Protein AF-A0A7S4NXF3-F1 (afdb_monomer)

Radius of gyration: 27.82 Å; Cα contacts (8 Å, |Δi|>4): 249; chains: 1; bounding box: 78×70×57 Å

Organism: Guillardia theta (NCBI:txid55529)

Solvent-accessible surface area (backbone atoms only — not comparable to full-atom values): 17677 Å² total; per-residue (Å²): 115,68,68,68,50,55,56,33,52,54,34,29,50,53,47,29,49,56,50,33,53,51,31,65,76,67,70,56,73,65,64,67,45,50,48,75,72,27,86,83,66,77,52,46,35,47,60,75,55,47,52,52,25,50,40,60,68,50,70,69,73,67,90,72,51,75,67,30,51,51,21,41,48,72,74,34,46,44,99,82,67,26,32,30,54,55,63,48,50,37,63,38,65,64,60,81,74,65,54,89,81,45,84,81,67,79,72,75,74,71,70,62,82,67,65,79,81,60,47,88,63,55,75,69,56,45,54,44,36,66,75,48,52,49,55,51,51,26,48,56,28,62,81,66,60,46,47,62,52,67,52,42,52,89,71,28,86,81,69,78,45,48,32,43,56,74,50,46,70,70,33,49,54,67,70,52,61,72,73,43,53,74,68,54,52,48,50,49,47,55,33,36,31,41,57,47,99,83,67,49,68,56,33,26,35,48,47,61,52,32,46,67,44,27,58,90,42,56,70,35,64,21,102,78,71,56,48,65,68,58,52,48,53,54,45,50,65,58,65,72,46,84,76,54,72,69,53,59,55,47,50,52,50,50,52,47,52,28,59,78,66,68,52,76,62,65,72,60,46,49,85,72,27,80,81,70,75,88,63,72,55,73,70,54,50,56,51,34,55,51,55,70,68,62,75,83,77,82,89,88,129

Nearest PDB structures (foldseek):
  8glv-assembly1_6B  TM=6.724E-01  e=1.415E-07  Chlamydomonas reinhardtii
  5d67-assembly4_D  TM=7.456E-01  e=6.746E-02  Homo sapiens
  1a75-assembly1_A  TM=5.579E-01  e=2.684E+00  Merlangius merlangus
  9bcf-assembly2_B  TM=5.700E-01  e=3.860E+00  Crocodylus porosus
  4mxa-assembly1_A  TM=2.343E-01  e=7.337E-01  Neospora caninum Liverpool

Mean predicted aligned error: 19.37 Å

Secondary structure (DSSP, 8-state):
--HHHHHHHHHHHHHHHHHHHHHHHHT--SHHHHHTT-TT--S-EEHHHHHHHHHHHTTT-S---HHHHHHHHHHHB-TTSEE-HHHHHHHHHT----GGG-TT--PPP--GGG---PPP--HHHHHHIIIIIHHHHHHHHHHHT--GGGGGTTT-TT-SSEEEHHHHHHHS-HHHHHHS-HHHHHHHHHHSEEE-TTS-EEEEEHHHHHHHHHTT-HHHH-SSSS-HHHHHHHHHHHHSS---HHHHHHHHHHHHHHHHTT---THHHHTT-TT--S---HHHHHHHHHHHHHTTSS---

Structure (mmCIF, N/CA/C/O backbone):
data_AF-A0A7S4NXF3-F1
#
_entry.id   AF-A0A7S4NXF3-F1
#
loop_
_atom_site.group_PDB
_atom_site.id
_atom_site.type_symbol
_atom_site.label_atom_id
_atom_site.label_alt_id
_atom_site.label_comp_id
_atom_site.label_asym_id
_atom_site.label_entity_id
_atom_site.label_seq_id
_atom_site.pdbx_PDB_ins_code
_atom_site.Cartn_x
_atom_site.Cartn_y
_atom_site.Cartn_z
_atom_site.occupancy
_atom_site.B_iso_or_equiv
_atom_site.auth_seq_id
_atom_site.auth_comp_id
_atom_site.auth_asym_id
_atom_site.auth_atom_id
_atom_site.pdbx_PDB_model_num
ATOM 1 N N . GLY A 1 1 ? 35.244 9.323 -8.134 1.00 47.88 1 GLY A N 1
ATOM 2 C CA . GLY A 1 1 ? 35.833 7.980 -8.218 1.00 47.88 1 GLY A CA 1
ATOM 3 C C . GLY A 1 1 ? 34.998 7.026 -7.401 1.00 47.88 1 GLY A C 1
ATOM 4 O O . GLY A 1 1 ? 34.036 6.506 -7.937 1.00 47.88 1 GLY A O 1
ATOM 5 N N . ARG A 1 2 ? 35.325 6.860 -6.110 1.00 46.69 2 ARG A N 1
ATOM 6 C CA . ARG A 1 2 ? 34.579 6.000 -5.168 1.00 46.69 2 ARG A CA 1
ATOM 7 C C . ARG A 1 2 ? 33.242 6.598 -4.706 1.00 46.69 2 ARG A C 1
ATOM 9 O O . ARG A 1 2 ? 32.224 5.957 -4.904 1.00 46.69 2 ARG A O 1
ATOM 16 N N . HIS A 1 3 ? 33.241 7.856 -4.251 1.00 54.09 3 HIS A N 1
ATOM 17 C CA . HIS A 1 3 ? 32.017 8.534 -3.787 1.00 54.09 3 HIS A CA 1
ATOM 18 C C . HIS A 1 3 ? 30.893 8.554 -4.835 1.00 54.09 3 HIS A C 1
ATOM 20 O O . HIS A 1 3 ? 29.768 8.194 -4.544 1.00 54.09 3 HIS A O 1
ATOM 26 N N . THR A 1 4 ? 31.223 8.826 -6.099 1.00 62.50 4 THR A N 1
ATOM 27 C CA . THR A 1 4 ? 30.239 8.888 -7.194 1.00 62.50 4 THR A CA 1
ATOM 28 C C . THR A 1 4 ? 29.578 7.551 -7.547 1.00 62.50 4 THR A C 1
ATOM 30 O O . THR A 1 4 ? 28.571 7.564 -8.239 1.00 62.50 4 THR A O 1
ATOM 33 N N . MET A 1 5 ? 30.161 6.405 -7.167 1.00 63.00 5 MET A N 1
ATOM 34 C CA . MET A 1 5 ? 29.541 5.089 -7.392 1.00 63.00 5 MET A CA 1
ATOM 35 C C . MET A 1 5 ? 28.685 4.654 -6.203 1.00 63.00 5 MET A C 1
ATOM 37 O O . MET A 1 5 ? 27.615 4.098 -6.424 1.00 63.00 5 MET A O 1
ATOM 41 N N . GLU A 1 6 ? 29.115 4.973 -4.979 1.00 71.38 6 GLU A N 1
ATOM 42 C CA . GLU A 1 6 ? 28.317 4.771 -3.761 1.00 71.38 6 GLU A CA 1
ATOM 43 C C . GLU A 1 6 ? 27.000 5.563 -3.837 1.00 71.38 6 GLU A C 1
ATOM 45 O O . GLU A 1 6 ? 25.934 5.004 -3.590 1.00 71.38 6 GLU A O 1
ATOM 50 N N . ASP A 1 7 ? 27.052 6.811 -4.320 1.00 78.31 7 ASP A N 1
ATOM 51 C CA . ASP A 1 7 ? 25.862 7.653 -4.508 1.00 78.31 7 ASP A CA 1
ATOM 52 C C . ASP A 1 7 ? 24.856 7.045 -5.514 1.00 78.31 7 ASP A C 1
ATOM 54 O O . ASP A 1 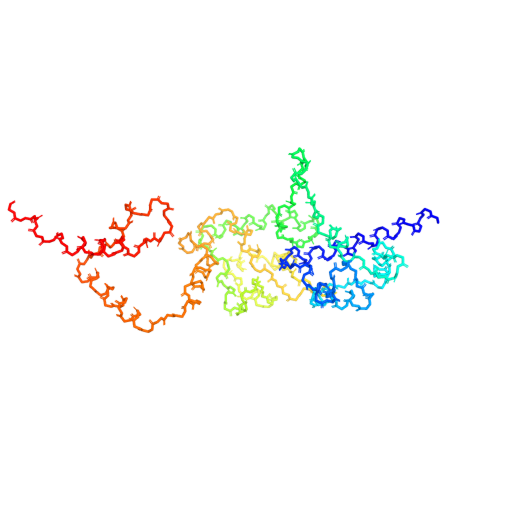7 ? 23.640 7.174 -5.364 1.00 78.31 7 ASP A O 1
ATOM 58 N N . VAL A 1 8 ? 25.346 6.375 -6.566 1.00 81.25 8 VAL A N 1
ATOM 59 C CA . VAL A 1 8 ? 24.501 5.755 -7.606 1.00 81.25 8 VAL A CA 1
ATOM 60 C C . VAL A 1 8 ? 23.848 4.475 -7.094 1.00 81.25 8 VAL A C 1
ATOM 62 O O . VAL A 1 8 ? 22.678 4.223 -7.392 1.00 81.25 8 VAL A O 1
ATOM 65 N N . GLU A 1 9 ? 24.578 3.676 -6.322 1.00 84.38 9 GLU A N 1
ATOM 66 C CA . GLU A 1 9 ? 24.059 2.453 -5.710 1.00 84.38 9 GLU A CA 1
ATOM 67 C C . GLU A 1 9 ? 22.968 2.782 -4.680 1.00 84.38 9 GLU A C 1
ATOM 69 O O . GLU A 1 9 ? 21.865 2.240 -4.767 1.00 84.38 9 GLU A O 1
ATOM 74 N N . GLU A 1 10 ? 23.198 3.772 -3.809 1.00 85.56 10 GLU A N 1
ATOM 75 C CA . GLU A 1 10 ? 22.220 4.210 -2.804 1.00 85.56 10 GLU A CA 1
ATOM 76 C C . GLU A 1 10 ? 20.929 4.761 -3.440 1.00 85.56 10 GLU A C 1
ATOM 78 O O . GLU A 1 10 ? 19.815 4.410 -3.032 1.00 85.56 10 GLU A O 1
ATOM 83 N N . LEU A 1 11 ? 21.047 5.575 -4.497 1.00 85.88 11 LEU A N 1
ATOM 84 C CA . LEU A 1 11 ? 19.889 6.071 -5.250 1.00 85.88 11 LEU A CA 1
ATOM 85 C C . LEU A 1 11 ? 19.137 4.941 -5.967 1.00 85.88 11 LEU A C 1
ATOM 87 O O . LEU A 1 11 ? 17.901 4.935 -5.988 1.00 85.88 11 LEU A O 1
ATOM 91 N N . THR A 1 12 ? 19.865 3.974 -6.531 1.00 88.12 12 THR A N 1
ATOM 92 C CA . THR A 1 12 ? 19.269 2.798 -7.180 1.00 88.12 12 THR A CA 1
ATOM 93 C C . THR A 1 12 ? 18.470 1.979 -6.164 1.00 88.12 12 THR A C 1
ATOM 95 O O . THR A 1 12 ? 17.321 1.616 -6.433 1.00 88.12 12 THR A O 1
ATOM 98 N N . ASP A 1 13 ? 19.025 1.748 -4.976 1.00 86.31 13 ASP A N 1
ATOM 99 C CA . ASP A 1 13 ? 18.380 0.986 -3.908 1.00 86.31 13 ASP A CA 1
ATOM 100 C C . ASP A 1 13 ? 17.191 1.720 -3.284 1.00 86.31 13 ASP A C 1
ATOM 102 O O . ASP A 1 13 ? 16.159 1.094 -3.009 1.00 86.31 13 ASP A O 1
ATOM 106 N N . SER A 1 14 ? 17.267 3.047 -3.131 1.00 85.75 14 SER A N 1
ATOM 107 C CA . SER A 1 14 ? 16.125 3.888 -2.745 1.00 85.75 14 SER A CA 1
ATOM 108 C C . SER A 1 14 ? 14.957 3.703 -3.719 1.00 85.75 14 SER A C 1
ATOM 110 O O . SER A 1 14 ? 13.827 3.400 -3.309 1.00 85.75 14 SER A O 1
ATOM 112 N N . ALA A 1 15 ? 15.223 3.818 -5.022 1.00 86.50 15 ALA A N 1
ATOM 113 C CA . ALA A 1 15 ? 14.206 3.691 -6.057 1.00 86.50 15 ALA A CA 1
ATOM 114 C C . ALA A 1 15 ? 13.604 2.278 -6.097 1.00 86.50 15 ALA A C 1
ATOM 116 O O . ALA A 1 15 ? 12.379 2.111 -6.071 1.00 86.50 15 ALA A O 1
ATOM 117 N N . CYS A 1 16 ? 14.457 1.252 -6.072 1.00 88.12 16 CYS A N 1
ATOM 118 C CA . CYS A 1 16 ? 14.038 -0.146 -6.044 1.00 88.12 16 CYS A CA 1
ATOM 119 C C . CYS A 1 16 ? 13.216 -0.461 -4.788 1.00 88.12 16 CYS A C 1
ATOM 121 O O . CYS A 1 16 ? 12.194 -1.138 -4.880 1.00 88.12 16 CYS A O 1
ATOM 123 N N . SER A 1 17 ? 13.571 0.103 -3.631 1.00 85.00 17 SER A N 1
ATOM 124 C CA . SER A 1 17 ? 12.820 -0.052 -2.380 1.00 85.00 17 SER A CA 1
ATOM 125 C C . SER A 1 17 ? 11.423 0.569 -2.445 1.00 85.00 17 SER A C 1
ATOM 127 O O . SER A 1 17 ? 10.458 -0.035 -1.966 1.00 85.00 17 SER A O 1
ATOM 129 N N . LYS A 1 18 ? 11.273 1.755 -3.053 1.00 83.94 18 LYS A N 1
ATOM 130 C CA . LYS A 1 18 ? 9.958 2.390 -3.272 1.00 83.94 18 LYS A CA 1
ATOM 131 C C . LYS A 1 18 ? 9.064 1.519 -4.156 1.00 83.94 18 LYS A C 1
ATOM 133 O O . LYS A 1 18 ? 7.902 1.276 -3.822 1.00 83.94 18 LYS A O 1
ATOM 138 N N . ILE A 1 19 ? 9.622 1.010 -5.253 1.00 86.62 19 ILE A N 1
ATOM 139 C CA . ILE A 1 19 ? 8.912 0.154 -6.210 1.00 86.62 19 ILE A CA 1
ATOM 140 C C . ILE A 1 19 ? 8.551 -1.182 -5.556 1.00 86.62 19 ILE A C 1
ATOM 142 O O . ILE A 1 19 ? 7.396 -1.599 -5.620 1.00 86.62 19 ILE A O 1
ATOM 146 N N . ARG A 1 20 ? 9.490 -1.815 -4.845 1.00 84.44 20 ARG A N 1
ATOM 147 C CA . ARG A 1 20 ? 9.273 -3.063 -4.102 1.00 84.44 20 ARG A CA 1
ATOM 148 C C . ARG A 1 20 ? 8.120 -2.938 -3.115 1.00 84.44 20 ARG A C 1
ATOM 150 O O . ARG A 1 20 ? 7.225 -3.780 -3.133 1.00 84.44 20 ARG A O 1
ATOM 157 N N . LYS A 1 21 ? 8.096 -1.874 -2.302 1.00 79.31 21 LYS A N 1
ATOM 158 C CA . LYS A 1 21 ? 7.003 -1.607 -1.347 1.00 79.31 21 LYS A CA 1
ATOM 159 C C . LYS A 1 21 ? 5.645 -1.583 -2.047 1.00 79.31 21 LYS A C 1
ATOM 161 O O . LYS A 1 21 ? 4.709 -2.243 -1.599 1.00 79.31 21 LYS A O 1
ATOM 166 N N . TYR A 1 22 ? 5.548 -0.873 -3.171 1.00 81.31 22 TYR A N 1
ATOM 167 C CA . TYR A 1 22 ? 4.319 -0.810 -3.958 1.00 81.31 22 TYR A CA 1
ATOM 168 C C . TYR A 1 22 ? 3.913 -2.179 -4.514 1.00 81.31 22 TYR A C 1
ATOM 170 O O . TYR A 1 22 ? 2.767 -2.613 -4.368 1.00 81.31 22 TYR A O 1
ATOM 178 N N . VAL A 1 23 ? 4.864 -2.872 -5.139 1.00 80.62 23 VAL A N 1
ATOM 179 C CA . VAL A 1 23 ? 4.644 -4.154 -5.807 1.00 80.62 23 VAL A CA 1
ATOM 180 C C . VAL A 1 23 ? 4.213 -5.230 -4.812 1.00 80.62 23 VAL A C 1
ATOM 182 O O . VAL A 1 23 ? 3.251 -5.950 -5.085 1.00 80.62 23 VAL A O 1
ATOM 185 N N . GLN A 1 24 ? 4.847 -5.293 -3.638 1.00 76.94 24 GLN A N 1
ATOM 186 C CA . GLN A 1 24 ? 4.470 -6.205 -2.557 1.00 76.94 24 GLN A CA 1
ATOM 187 C C . GLN A 1 24 ? 3.077 -5.883 -2.004 1.00 76.94 24 GLN A C 1
ATOM 189 O O . GLN A 1 24 ? 2.241 -6.781 -1.885 1.00 76.94 24 GLN A O 1
ATOM 194 N N . GLN A 1 25 ? 2.780 -4.605 -1.740 1.00 68.25 25 GLN A N 1
ATOM 195 C CA . GLN A 1 25 ? 1.480 -4.186 -1.207 1.00 68.25 25 GLN A CA 1
ATOM 196 C C . GLN A 1 25 ? 0.326 -4.486 -2.174 1.00 68.25 25 GLN A C 1
ATOM 198 O O . GLN A 1 25 ? -0.761 -4.884 -1.754 1.00 68.25 25 GLN A O 1
ATOM 203 N N . LYS A 1 26 ? 0.538 -4.275 -3.477 1.00 72.38 26 LYS A N 1
ATOM 204 C CA . LYS A 1 26 ? -0.494 -4.435 -4.512 1.00 72.38 26 LYS A CA 1
ATOM 205 C C . LYS A 1 26 ? -0.455 -5.792 -5.217 1.00 72.38 26 LYS A C 1
ATOM 207 O O . LYS A 1 26 ? -1.294 -6.030 -6.082 1.00 72.38 26 LYS A O 1
ATOM 212 N N . ARG A 1 27 ? 0.483 -6.674 -4.845 1.00 72.94 27 ARG A N 1
ATOM 213 C CA . ARG A 1 27 ? 0.737 -7.981 -5.482 1.00 72.94 27 ARG A CA 1
ATOM 214 C C . ARG A 1 27 ? 0.847 -7.876 -7.006 1.00 72.94 27 ARG A C 1
ATOM 216 O O . ARG A 1 27 ? 0.265 -8.667 -7.748 1.00 72.94 27 ARG A O 1
ATOM 223 N N . VAL A 1 28 ? 1.566 -6.859 -7.472 1.00 77.00 28 VAL A N 1
ATOM 224 C CA . VAL A 1 28 ? 1.778 -6.617 -8.903 1.00 77.00 28 VAL A CA 1
ATOM 225 C C . VAL A 1 28 ? 2.892 -7.537 -9.402 1.00 77.00 28 VAL A C 1
ATOM 227 O O . VAL A 1 28 ? 3.840 -7.832 -8.686 1.00 77.00 28 VAL A O 1
ATOM 230 N N . ARG A 1 29 ? 2.794 -8.019 -10.640 1.00 81.88 29 ARG A N 1
ATOM 231 C CA . ARG A 1 29 ? 3.913 -8.692 -11.314 1.00 81.88 29 ARG A CA 1
ATOM 232 C C . ARG A 1 29 ? 4.517 -7.704 -12.297 1.00 81.88 29 ARG A C 1
ATOM 234 O O . ARG A 1 29 ? 3.781 -7.190 -13.130 1.00 81.88 29 ARG A O 1
ATOM 241 N N . LEU A 1 30 ? 5.814 -7.426 -12.182 1.00 85.88 30 LEU A N 1
ATOM 242 C CA . LEU A 1 30 ? 6.495 -6.435 -13.019 1.00 85.88 30 LEU A CA 1
ATOM 243 C C . LEU A 1 30 ? 6.754 -6.949 -14.444 1.00 85.88 30 LEU A C 1
ATOM 245 O O . LEU A 1 30 ? 6.537 -6.205 -15.398 1.00 85.88 30 LEU A O 1
ATOM 249 N N . ASP A 1 31 ? 7.145 -8.221 -14.604 1.00 86.06 31 ASP A N 1
ATOM 250 C CA . ASP A 1 31 ? 7.566 -8.795 -15.893 1.00 86.06 31 ASP A CA 1
ATOM 251 C C . ASP A 1 31 ? 6.581 -8.542 -17.055 1.00 86.06 31 ASP A C 1
ATOM 253 O O . ASP A 1 31 ? 7.028 -8.070 -18.103 1.00 86.06 31 ASP A O 1
ATOM 257 N N . PRO A 1 32 ? 5.251 -8.751 -16.904 1.00 87.50 32 PRO A N 1
ATOM 258 C CA . PRO A 1 32 ? 4.305 -8.595 -18.012 1.00 87.50 32 PRO A CA 1
ATOM 259 C C . PRO A 1 32 ? 4.265 -7.182 -18.611 1.00 87.50 32 PRO A C 1
ATOM 261 O O . PRO A 1 32 ? 3.997 -7.024 -19.801 1.00 87.50 32 PRO A O 1
ATOM 264 N N . PHE A 1 33 ? 4.533 -6.147 -17.806 1.00 90.56 33 PHE A N 1
ATOM 265 C CA . PHE A 1 33 ? 4.524 -4.757 -18.275 1.00 90.56 33 PHE A CA 1
ATOM 266 C C . PHE A 1 33 ? 5.714 -4.457 -19.186 1.00 90.56 33 PHE A C 1
ATOM 268 O O . PHE A 1 33 ? 5.584 -3.685 -20.135 1.00 90.56 33 PHE A O 1
ATOM 275 N N . PHE A 1 34 ? 6.860 -5.084 -18.918 1.00 91.19 34 PHE A N 1
ATOM 276 C CA . PHE A 1 34 ? 8.065 -4.939 -19.728 1.00 91.19 34 PHE A CA 1
ATOM 277 C C . PHE A 1 34 ? 8.042 -5.856 -20.956 1.00 91.19 34 PHE A C 1
ATOM 279 O O . PHE A 1 34 ? 8.399 -5.421 -22.051 1.00 91.19 34 PHE A O 1
ATOM 286 N N . GLU A 1 35 ? 7.541 -7.088 -20.810 1.00 90.12 35 GLU A N 1
ATOM 287 C CA . GLU A 1 35 ? 7.390 -8.052 -21.911 1.00 90.12 35 GLU A CA 1
ATOM 288 C C . GLU A 1 35 ? 6.509 -7.520 -23.052 1.00 90.12 35 GLU A C 1
ATOM 290 O O . GLU A 1 35 ? 6.746 -7.843 -24.216 1.00 90.12 35 GLU A O 1
ATOM 295 N N . ALA A 1 36 ? 5.542 -6.643 -22.755 1.00 89.06 36 ALA A N 1
ATOM 296 C CA . ALA A 1 36 ? 4.721 -5.981 -23.771 1.00 89.06 36 ALA A CA 1
ATOM 297 C C . ALA A 1 36 ? 5.545 -5.164 -24.792 1.00 89.06 36 ALA A C 1
ATOM 299 O O . ALA A 1 36 ? 5.117 -4.989 -25.937 1.00 89.06 36 ALA A O 1
ATOM 300 N N . TYR A 1 37 ? 6.727 -4.682 -24.394 1.00 87.81 37 TYR A N 1
ATOM 301 C CA . TYR A 1 37 ? 7.640 -3.906 -25.236 1.00 87.81 37 TYR A CA 1
ATOM 302 C C . TYR A 1 37 ? 8.800 -4.739 -25.809 1.00 87.81 37 TYR A C 1
ATOM 304 O O . TYR A 1 37 ? 9.438 -4.295 -26.761 1.00 87.81 37 TYR A O 1
ATOM 312 N N . ASP A 1 38 ? 9.036 -5.953 -25.300 1.00 89.94 38 ASP A N 1
ATOM 313 C CA . ASP A 1 38 ? 10.100 -6.867 -25.739 1.00 89.94 38 ASP A CA 1
ATOM 314 C C . ASP A 1 38 ? 9.543 -8.080 -26.504 1.00 89.94 38 ASP A C 1
ATOM 316 O O . ASP A 1 38 ? 9.548 -9.224 -26.042 1.00 89.94 38 ASP A O 1
ATOM 320 N N . ARG A 1 39 ? 9.062 -7.835 -27.729 1.00 85.50 39 ARG A N 1
ATOM 321 C CA . ARG A 1 39 ? 8.461 -8.881 -28.582 1.00 85.50 39 ARG A CA 1
ATOM 322 C C . ARG A 1 39 ? 9.416 -10.034 -28.902 1.00 85.50 39 ARG A C 1
ATOM 324 O O . ARG A 1 39 ? 8.963 -11.154 -29.122 1.00 85.50 39 ARG A O 1
ATOM 331 N N . LEU A 1 40 ? 10.717 -9.752 -28.956 1.00 86.44 40 LEU A N 1
ATOM 332 C CA . LEU A 1 40 ? 11.757 -10.717 -29.314 1.00 86.44 40 LEU A CA 1
ATOM 333 C C . LEU A 1 40 ? 12.364 -11.424 -28.091 1.00 86.44 40 LEU A C 1
ATOM 335 O O . LEU A 1 40 ? 13.216 -12.296 -28.254 1.00 86.44 40 LEU A O 1
ATOM 339 N N . ARG A 1 41 ? 11.907 -11.096 -26.874 1.00 84.75 41 ARG A N 1
ATOM 340 C CA . ARG A 1 41 ? 12.376 -11.682 -25.609 1.00 84.75 41 ARG A CA 1
ATOM 341 C C . ARG A 1 41 ? 13.891 -11.546 -25.405 1.00 84.75 41 ARG A C 1
ATOM 343 O O . ARG A 1 41 ? 14.526 -12.428 -24.819 1.00 84.75 41 ARG A O 1
ATOM 350 N N . HIS A 1 42 ? 14.475 -10.439 -25.864 1.00 85.62 42 HIS A N 1
ATOM 351 C CA . HIS A 1 42 ? 15.893 -10.119 -25.664 1.00 85.62 42 HIS A CA 1
ATOM 352 C C . HIS A 1 42 ? 16.214 -9.622 -24.247 1.00 85.62 42 HIS A C 1
ATOM 354 O O . HIS A 1 42 ? 17.384 -9.411 -23.919 1.00 85.62 42 HIS A O 1
ATOM 360 N N . ARG A 1 43 ? 15.188 -9.484 -23.399 1.00 88.00 43 ARG A N 1
ATOM 361 C CA . ARG A 1 43 ? 15.231 -9.037 -22.001 1.00 88.00 43 ARG A CA 1
ATOM 362 C C . ARG A 1 43 ? 15.740 -7.608 -21.846 1.00 88.00 43 ARG A C 1
ATOM 364 O O . ARG A 1 43 ? 16.205 -7.225 -20.775 1.00 88.00 43 ARG A O 1
ATOM 371 N N . ALA A 1 44 ? 15.670 -6.835 -22.923 1.00 90.00 44 ALA A N 1
ATOM 372 C CA . ALA A 1 44 ? 16.138 -5.468 -22.974 1.00 90.00 44 ALA A CA 1
ATOM 373 C C . ALA A 1 44 ? 15.143 -4.605 -23.746 1.00 90.00 44 ALA A C 1
ATOM 375 O O . ALA A 1 44 ? 14.613 -5.022 -24.773 1.00 90.00 44 ALA A O 1
ATOM 376 N N . ILE A 1 45 ? 14.901 -3.398 -23.247 1.00 92.62 45 ILE A N 1
ATOM 377 C CA . ILE A 1 45 ? 13.995 -2.419 -23.858 1.00 92.62 45 ILE A CA 1
ATOM 378 C C . ILE A 1 45 ? 14.645 -1.038 -23.853 1.00 92.62 45 ILE A C 1
ATOM 380 O O . ILE A 1 45 ? 15.576 -0.777 -23.094 1.00 92.62 45 ILE A O 1
ATOM 384 N N . THR A 1 46 ? 14.166 -0.136 -24.704 1.00 91.81 46 THR A N 1
ATOM 385 C CA . THR A 1 46 ? 14.703 1.234 -24.746 1.00 91.81 46 THR A CA 1
ATOM 386 C C . THR A 1 46 ? 14.325 2.015 -23.485 1.00 91.81 46 THR A C 1
ATOM 388 O O . THR A 1 46 ? 13.266 1.783 -22.895 1.00 91.81 46 THR A O 1
ATOM 391 N N . ARG A 1 47 ? 15.145 2.997 -23.097 1.00 91.62 47 ARG A N 1
ATOM 392 C CA . ARG A 1 47 ? 14.900 3.863 -21.929 1.00 91.62 47 ARG A CA 1
ATOM 393 C C . ARG A 1 47 ? 13.474 4.463 -21.880 1.00 91.62 47 ARG A C 1
ATOM 395 O O . ARG A 1 47 ? 12.809 4.309 -20.855 1.00 91.62 47 ARG A O 1
ATOM 402 N N . PRO A 1 48 ? 12.909 5.028 -22.969 1.00 91.00 48 PRO A N 1
ATOM 403 C CA . PRO A 1 48 ? 11.529 5.530 -22.960 1.00 91.00 48 PRO A CA 1
ATOM 404 C C . PRO A 1 48 ? 10.452 4.439 -22.858 1.00 91.00 48 PRO A C 1
ATOM 406 O O . PRO A 1 48 ? 9.334 4.707 -22.421 1.00 91.00 48 PRO A O 1
ATOM 409 N N . GLN A 1 49 ? 10.726 3.215 -23.319 1.00 91.81 49 GLN A N 1
ATOM 410 C CA . GLN A 1 49 ? 9.809 2.082 -23.132 1.00 91.81 49 GLN A CA 1
ATOM 411 C C . GLN A 1 49 ? 9.840 1.602 -21.682 1.00 91.81 49 GLN A C 1
ATOM 413 O O . GLN A 1 49 ? 8.783 1.329 -21.122 1.00 91.81 49 GLN A O 1
ATOM 418 N N . PHE A 1 50 ? 11.025 1.572 -21.068 1.00 93.06 50 PHE A N 1
ATOM 419 C CA . PHE A 1 50 ? 11.200 1.219 -19.664 1.00 93.06 50 PHE A CA 1
ATOM 420 C C . PHE A 1 50 ? 10.420 2.152 -18.738 1.00 93.06 50 PHE A C 1
ATOM 422 O O . PHE A 1 50 ? 9.610 1.667 -17.953 1.00 93.06 50 PHE A O 1
ATOM 429 N N . LEU A 1 51 ? 10.580 3.473 -18.887 1.00 90.19 51 LEU A N 1
ATOM 430 C CA . LEU A 1 51 ? 9.840 4.447 -18.073 1.00 90.19 51 LEU A CA 1
ATOM 431 C C . LEU A 1 51 ? 8.326 4.282 -18.234 1.00 90.19 51 LEU A C 1
ATOM 433 O O . LEU A 1 51 ? 7.608 4.194 -17.246 1.00 90.19 51 LEU A O 1
ATOM 437 N N . ARG A 1 52 ? 7.833 4.139 -19.472 1.00 89.06 52 ARG A N 1
ATOM 438 C CA . ARG A 1 52 ? 6.399 3.924 -19.729 1.00 89.06 52 ARG A CA 1
ATOM 439 C C . ARG A 1 52 ? 5.873 2.626 -19.119 1.00 89.06 52 ARG A C 1
ATOM 441 O O . ARG A 1 52 ? 4.782 2.625 -18.552 1.00 89.06 52 ARG A O 1
ATOM 448 N N . ALA A 1 53 ? 6.622 1.532 -19.242 1.00 91.50 53 ALA A N 1
ATOM 449 C CA . ALA A 1 53 ? 6.262 0.245 -18.656 1.00 91.50 53 ALA A CA 1
ATOM 450 C C . ALA A 1 53 ? 6.228 0.320 -17.124 1.00 91.50 53 ALA A C 1
ATOM 452 O O . ALA A 1 53 ? 5.274 -0.154 -16.511 1.00 91.50 53 ALA A O 1
ATOM 453 N N . LEU A 1 54 ? 7.221 0.975 -16.518 1.00 89.69 54 LEU A N 1
ATOM 454 C CA . LEU A 1 54 ? 7.311 1.147 -15.074 1.00 89.69 54 LEU A CA 1
ATOM 455 C C . LEU A 1 54 ? 6.179 2.032 -14.538 1.00 89.69 54 LEU A C 1
ATOM 457 O O . LEU A 1 54 ? 5.471 1.615 -13.624 1.00 89.69 54 LEU A O 1
ATOM 461 N N . SER A 1 55 ? 5.939 3.191 -15.157 1.00 87.38 55 SER A N 1
ATOM 462 C CA . SER A 1 55 ? 4.806 4.081 -14.863 1.00 87.38 55 SER A CA 1
ATOM 463 C C . SER A 1 55 ? 3.462 3.351 -14.936 1.00 87.38 55 SER A C 1
ATOM 465 O O . SER A 1 55 ? 2.620 3.509 -14.049 1.00 87.38 55 SER A O 1
ATOM 467 N N . ALA A 1 56 ? 3.270 2.500 -15.952 1.00 85.25 56 ALA A N 1
ATOM 468 C CA . ALA A 1 56 ? 2.075 1.671 -16.085 1.00 85.25 56 ALA A CA 1
ATOM 469 C C . ALA A 1 56 ? 1.974 0.608 -14.977 1.00 85.25 56 ALA A C 1
ATOM 471 O O . ALA A 1 56 ? 0.894 0.420 -14.414 1.00 85.25 56 ALA A O 1
ATOM 472 N N . ALA A 1 57 ? 3.086 -0.044 -14.624 1.00 85.06 57 ALA A N 1
ATOM 473 C CA . ALA A 1 57 ? 3.136 -1.057 -13.571 1.00 85.06 57 ALA A CA 1
ATOM 474 C C . ALA A 1 57 ? 2.784 -0.479 -12.191 1.00 85.06 57 ALA A C 1
ATOM 476 O O . ALA A 1 57 ? 2.038 -1.100 -11.431 1.00 85.06 57 ALA A O 1
ATOM 477 N N . VAL A 1 58 ? 3.264 0.731 -11.887 1.00 83.06 58 VAL A N 1
ATOM 478 C CA . VAL A 1 58 ? 2.980 1.427 -10.620 1.00 83.06 58 VAL A CA 1
ATOM 479 C C . VAL A 1 58 ? 1.743 2.327 -10.672 1.00 83.06 58 VAL A C 1
ATOM 481 O O . VAL A 1 58 ? 1.451 3.023 -9.702 1.00 83.06 58 VAL A O 1
ATOM 484 N N . LYS A 1 59 ? 1.017 2.351 -11.800 1.00 80.94 59 LYS A N 1
ATOM 485 C CA . LYS A 1 59 ? -0.150 3.221 -12.047 1.00 80.94 59 LYS A CA 1
ATOM 486 C C . LYS A 1 59 ? 0.102 4.698 -11.698 1.00 80.94 59 LYS A C 1
ATOM 488 O O . LYS A 1 59 ? -0.790 5.365 -11.180 1.00 80.94 59 LYS A O 1
ATOM 493 N N . ASN A 1 60 ? 1.318 5.193 -11.943 1.00 78.12 60 ASN A N 1
ATOM 494 C CA . ASN A 1 60 ? 1.783 6.534 -11.553 1.00 78.12 60 ASN A CA 1
ATOM 495 C C . ASN A 1 60 ? 1.656 6.862 -10.049 1.00 78.12 60 ASN A C 1
ATOM 497 O O . ASN A 1 60 ? 1.608 8.031 -9.680 1.00 78.12 60 ASN A O 1
ATOM 501 N N . GLN A 1 61 ? 1.595 5.856 -9.171 1.00 72.00 61 GLN A N 1
ATOM 502 C CA . GLN A 1 61 ? 1.468 6.053 -7.719 1.00 72.00 61 GLN A CA 1
ATOM 503 C C . GLN A 1 61 ? 2.817 6.091 -6.990 1.00 72.00 61 GLN A C 1
ATOM 505 O O . GLN A 1 61 ? 2.862 6.407 -5.804 1.00 72.00 61 GLN A O 1
ATOM 510 N N . VAL A 1 62 ? 3.910 5.747 -7.675 1.00 80.31 62 VAL A N 1
ATOM 511 C CA . VAL A 1 62 ? 5.270 5.800 -7.132 1.00 80.31 62 VAL A CA 1
ATOM 512 C C . VAL A 1 62 ? 6.032 6.890 -7.867 1.00 80.31 62 VAL A C 1
ATOM 514 O O . VAL A 1 62 ? 6.202 6.812 -9.082 1.00 80.31 62 VAL A O 1
ATOM 517 N N . TYR A 1 63 ? 6.485 7.896 -7.122 1.00 84.25 63 TYR A N 1
ATOM 518 C CA . TYR A 1 63 ? 7.352 8.941 -7.648 1.00 84.25 63 TYR A CA 1
ATOM 519 C C . TYR A 1 63 ? 8.813 8.483 -7.611 1.00 84.25 63 TYR A C 1
ATOM 521 O O . TYR A 1 63 ? 9.337 8.134 -6.548 1.00 84.25 63 TYR A O 1
ATOM 529 N N . ILE A 1 64 ? 9.453 8.505 -8.776 1.00 86.00 64 ILE A N 1
ATOM 530 C CA . ILE A 1 64 ? 10.882 8.255 -8.959 1.00 86.00 64 ILE A CA 1
ATOM 531 C C . ILE A 1 64 ? 11.478 9.573 -9.441 1.00 86.00 64 ILE A C 1
ATOM 533 O O . ILE A 1 64 ? 10.983 10.169 -10.395 1.00 86.00 64 ILE A O 1
ATOM 537 N N . SER A 1 65 ? 12.484 10.074 -8.733 1.00 85.00 65 SER A N 1
ATOM 538 C CA . SER A 1 65 ? 13.132 11.332 -9.101 1.00 85.00 65 SER A CA 1
ATOM 539 C C . SER A 1 65 ? 13.992 11.166 -10.363 1.00 85.00 65 SER A C 1
ATOM 541 O O . SER A 1 65 ? 14.489 10.071 -10.623 1.00 85.00 65 SER A O 1
ATOM 543 N N . PRO A 1 66 ? 14.266 12.243 -11.122 1.00 85.38 66 PRO A N 1
ATOM 544 C CA . PRO A 1 66 ? 15.141 12.167 -12.296 1.00 85.38 66 PRO A CA 1
ATOM 545 C C . PRO A 1 66 ? 16.549 11.629 -11.985 1.00 85.38 66 PRO A C 1
ATOM 547 O O . PRO A 1 66 ? 17.171 10.994 -12.830 1.00 85.38 66 PRO A O 1
ATOM 550 N N . GLN A 1 67 ? 17.047 11.866 -10.766 1.00 85.38 67 GLN A N 1
ATOM 551 C CA . GLN A 1 67 ? 18.337 11.349 -10.296 1.00 85.38 67 GLN A CA 1
ATOM 552 C C . GLN A 1 67 ? 18.289 9.835 -10.058 1.00 85.38 67 GLN A C 1
ATOM 554 O O . GLN A 1 67 ? 19.202 9.120 -10.459 1.00 85.38 67 GLN A O 1
ATOM 559 N N . GLU A 1 68 ? 17.206 9.342 -9.455 1.00 86.56 68 GLU A N 1
ATOM 560 C CA . GLU A 1 68 ? 16.957 7.908 -9.272 1.00 86.56 68 GLU A CA 1
ATOM 561 C C . GLU A 1 68 ? 16.758 7.193 -10.612 1.00 86.56 68 GLU A C 1
ATOM 563 O O . GLU A 1 68 ? 17.253 6.085 -10.798 1.00 86.56 68 GLU A O 1
ATOM 568 N N . GLU A 1 69 ? 16.072 7.828 -11.565 1.00 87.75 69 GLU A N 1
ATOM 569 C CA . GLU A 1 69 ? 15.957 7.310 -12.927 1.00 87.75 69 GLU A CA 1
ATOM 570 C C . GLU A 1 69 ? 17.336 7.153 -13.575 1.00 87.75 69 GLU A C 1
ATOM 572 O O . GLU A 1 69 ? 17.654 6.076 -14.076 1.00 87.75 69 GLU A O 1
ATOM 577 N N . GLU A 1 70 ? 18.174 8.194 -13.536 1.00 88.81 70 GLU A N 1
ATOM 578 C CA . GLU A 1 70 ? 19.529 8.137 -14.095 1.00 88.81 70 GLU A CA 1
ATOM 579 C C . GLU A 1 70 ? 20.385 7.066 -13.409 1.00 88.81 70 GLU A C 1
ATOM 581 O O . GLU A 1 70 ? 21.111 6.343 -14.089 1.00 88.81 70 GLU A O 1
ATOM 586 N N . ALA A 1 71 ? 20.247 6.901 -12.090 1.00 88.75 71 ALA A N 1
ATOM 587 C CA . ALA A 1 71 ? 20.935 5.862 -11.329 1.00 88.75 71 ALA A CA 1
ATOM 588 C C . ALA A 1 71 ? 20.502 4.446 -11.753 1.00 88.75 71 ALA A C 1
ATOM 590 O O . ALA A 1 71 ? 21.350 3.598 -12.032 1.00 88.75 71 ALA A O 1
ATOM 591 N N . ILE A 1 72 ? 19.194 4.203 -11.915 1.00 88.56 72 ILE A N 1
ATOM 592 C CA . ILE A 1 72 ? 18.671 2.938 -12.459 1.00 88.56 72 ILE A CA 1
ATOM 593 C C . ILE A 1 72 ? 19.261 2.682 -13.850 1.00 88.56 72 ILE A C 1
ATOM 595 O O . ILE A 1 72 ? 19.700 1.569 -14.150 1.00 88.56 72 ILE A O 1
ATOM 599 N N . PHE A 1 73 ? 19.296 3.693 -14.718 1.00 89.12 73 PHE A N 1
ATOM 600 C CA . PHE A 1 73 ? 19.863 3.517 -16.052 1.00 89.12 73 PHE A CA 1
ATOM 601 C C . PHE A 1 73 ? 21.366 3.251 -16.004 1.00 89.12 73 PHE A C 1
ATOM 603 O O . PHE A 1 73 ? 21.821 2.362 -16.717 1.00 89.12 73 PHE A O 1
ATOM 610 N N . ALA A 1 74 ? 22.129 3.928 -15.152 1.00 87.69 74 ALA A N 1
ATOM 611 C CA . ALA A 1 74 ? 23.555 3.660 -14.989 1.00 87.69 74 ALA A CA 1
ATOM 612 C C . ALA A 1 74 ? 23.825 2.212 -14.537 1.00 87.69 74 ALA A C 1
ATOM 614 O O . ALA A 1 74 ? 24.749 1.576 -15.044 1.00 87.69 74 ALA A O 1
ATOM 615 N N . SER A 1 75 ? 22.983 1.672 -13.652 1.00 87.50 75 SER A N 1
ATOM 616 C CA . SER A 1 75 ? 23.143 0.333 -13.068 1.00 87.50 75 SER A CA 1
ATOM 617 C C . SER A 1 75 ? 22.667 -0.810 -13.978 1.00 87.50 75 SER A C 1
ATOM 619 O O . SER A 1 75 ? 23.258 -1.890 -13.977 1.00 87.50 75 SER A O 1
ATOM 621 N N . PHE A 1 76 ? 21.605 -0.605 -14.769 1.00 88.88 76 PHE A N 1
ATOM 622 C CA . PHE A 1 76 ? 20.953 -1.678 -15.543 1.00 88.88 76 PHE A CA 1
ATOM 623 C C . PHE A 1 76 ? 21.056 -1.531 -17.070 1.00 88.88 76 PHE A C 1
ATOM 625 O O . PHE A 1 76 ? 20.481 -2.349 -17.802 1.00 88.88 76 PHE A O 1
ATOM 632 N N . SER A 1 77 ? 21.765 -0.519 -17.575 1.00 89.00 77 SER A N 1
ATOM 633 C CA . SER A 1 77 ? 21.983 -0.361 -19.018 1.00 89.00 77 SER A CA 1
ATOM 634 C C . SER A 1 77 ? 23.022 -1.337 -19.560 1.00 89.00 77 SER A C 1
ATOM 636 O O . SER A 1 77 ? 24.025 -1.665 -18.931 1.00 89.00 77 SER A O 1
ATOM 638 N N . ARG A 1 78 ? 22.772 -1.797 -20.781 1.00 86.31 78 ARG A N 1
ATOM 639 C CA . ARG A 1 78 ? 23.691 -2.592 -21.593 1.00 86.31 78 ARG A CA 1
ATOM 640 C C . ARG A 1 78 ? 24.551 -1.679 -22.484 1.00 86.31 78 ARG A C 1
ATOM 642 O O . ARG A 1 78 ? 24.208 -0.512 -22.678 1.00 86.31 78 ARG A O 1
ATOM 649 N N . PRO A 1 79 ? 25.623 -2.209 -23.107 1.00 83.19 79 PRO A N 1
ATOM 650 C CA . PRO A 1 79 ? 26.460 -1.447 -24.045 1.00 83.19 79 PRO A CA 1
ATOM 651 C C . PRO A 1 79 ? 25.700 -0.851 -25.243 1.00 83.19 79 PRO A C 1
ATOM 653 O O . PRO A 1 79 ? 26.171 0.091 -25.870 1.00 83.19 79 PRO A O 1
ATOM 656 N N . ASP A 1 80 ? 24.524 -1.395 -25.563 1.00 84.62 80 ASP A N 1
ATOM 657 C CA . ASP A 1 80 ? 23.625 -0.959 -26.636 1.00 84.62 80 ASP A CA 1
ATOM 658 C C . ASP A 1 80 ? 22.637 0.149 -26.207 1.00 84.62 80 ASP A C 1
ATOM 660 O O . ASP A 1 80 ? 21.712 0.462 -26.955 1.00 84.62 80 ASP A O 1
ATOM 664 N N . GLN A 1 81 ? 22.817 0.747 -25.020 1.00 84.06 81 GLN A N 1
ATOM 665 C CA . GLN A 1 81 ? 21.922 1.757 -24.428 1.00 84.06 81 GLN A CA 1
ATOM 666 C C . GLN A 1 81 ? 20.490 1.252 -24.163 1.00 84.06 81 GLN A C 1
ATOM 668 O O . GLN A 1 81 ? 19.559 2.040 -23.962 1.00 84.06 81 GLN A O 1
ATOM 673 N N . MET A 1 82 ? 20.290 -0.069 -24.154 1.00 88.19 82 MET A N 1
ATOM 674 C CA . MET A 1 82 ? 19.035 -0.691 -23.752 1.00 88.19 82 MET A CA 1
ATOM 675 C C . MET A 1 82 ? 19.095 -1.118 -22.287 1.00 88.19 82 MET A C 1
ATOM 677 O O . MET A 1 82 ? 20.135 -1.506 -21.761 1.00 88.19 82 MET A O 1
ATOM 681 N N . VAL A 1 83 ? 17.949 -1.086 -21.620 1.00 90.75 83 VAL A N 1
ATOM 682 C CA . VAL A 1 83 ? 17.828 -1.397 -20.196 1.00 90.75 83 VAL A CA 1
ATOM 683 C C . VAL A 1 83 ? 17.494 -2.865 -20.036 1.00 90.75 83 VAL A C 1
ATOM 685 O O . VAL A 1 83 ? 16.472 -3.324 -20.556 1.00 90.75 83 VAL A O 1
ATOM 688 N N . ASN A 1 84 ? 18.322 -3.601 -19.296 1.00 91.19 84 ASN A N 1
ATOM 689 C CA . ASN A 1 84 ? 18.032 -4.980 -18.928 1.00 91.19 84 ASN A CA 1
ATOM 690 C C . ASN A 1 84 ? 16.967 -5.006 -17.821 1.00 91.19 84 ASN A C 1
ATOM 692 O O . ASN A 1 84 ? 17.270 -5.065 -16.627 1.00 91.19 84 ASN A O 1
ATOM 696 N N . TYR A 1 85 ? 15.699 -4.972 -18.236 1.00 89.94 85 TYR A N 1
ATOM 697 C CA . TYR A 1 85 ? 14.563 -4.937 -17.316 1.00 89.94 85 TYR A CA 1
ATOM 698 C C . TYR A 1 85 ? 14.476 -6.193 -16.440 1.00 89.94 85 TYR A C 1
ATOM 700 O O . TYR A 1 85 ? 13.879 -6.145 -15.368 1.00 89.94 85 TYR A O 1
ATOM 708 N N . ARG A 1 86 ? 15.069 -7.316 -16.869 1.00 87.50 86 ARG A N 1
ATOM 709 C CA . ARG A 1 86 ? 15.073 -8.556 -16.087 1.00 87.50 86 ARG A CA 1
ATOM 710 C C . ARG A 1 86 ? 15.976 -8.439 -14.866 1.00 87.50 86 ARG A C 1
ATOM 712 O O . ARG A 1 86 ? 15.522 -8.753 -13.773 1.00 87.50 86 ARG A O 1
ATOM 719 N N . ASN A 1 87 ? 17.199 -7.940 -15.045 1.00 87.38 87 ASN A N 1
ATOM 720 C CA . ASN A 1 87 ? 18.107 -7.683 -13.924 1.00 87.38 87 ASN A CA 1
ATOM 721 C C . ASN A 1 87 ? 17.498 -6.659 -12.958 1.00 87.38 87 ASN A C 1
ATOM 723 O O . ASN A 1 87 ? 17.558 -6.849 -11.750 1.00 87.38 87 ASN A O 1
ATOM 727 N N . PHE A 1 88 ? 16.847 -5.624 -13.494 1.00 89.94 88 PHE A N 1
ATOM 728 C CA . PHE A 1 88 ? 16.110 -4.654 -12.689 1.00 89.94 88 PHE A CA 1
ATOM 729 C C . PHE A 1 88 ? 14.984 -5.302 -11.864 1.00 89.94 88 PHE A C 1
ATOM 731 O O . PHE A 1 88 ? 14.872 -5.040 -10.669 1.00 89.94 88 PHE A O 1
ATOM 738 N N . CYS A 1 89 ? 14.158 -6.165 -12.472 1.00 86.88 89 CYS A N 1
ATOM 739 C CA . CYS A 1 89 ? 13.084 -6.865 -11.761 1.00 86.88 89 CYS A CA 1
ATOM 740 C C . CYS A 1 89 ? 13.637 -7.789 -10.671 1.00 86.88 89 CYS A C 1
ATOM 742 O O . CYS A 1 89 ? 13.106 -7.800 -9.562 1.00 86.88 89 CYS A O 1
ATOM 744 N N . ASP A 1 90 ? 14.701 -8.534 -10.980 1.00 84.56 90 ASP A N 1
ATOM 745 C CA . ASP A 1 90 ? 15.357 -9.441 -10.038 1.00 84.56 90 ASP A CA 1
ATOM 746 C C . ASP A 1 90 ? 15.957 -8.664 -8.849 1.00 84.56 90 ASP A C 1
ATOM 748 O O . ASP A 1 90 ? 15.759 -9.076 -7.706 1.00 84.56 90 ASP A O 1
ATOM 752 N N . HIS A 1 91 ? 16.583 -7.503 -9.096 1.00 85.38 91 HIS A N 1
ATOM 753 C CA . HIS A 1 91 ? 17.104 -6.606 -8.051 1.00 85.38 91 HIS A CA 1
ATOM 754 C C . HIS A 1 91 ? 15.985 -6.010 -7.190 1.00 85.38 91 HIS A C 1
ATOM 756 O O . HIS A 1 91 ? 16.016 -6.115 -5.966 1.00 85.38 91 HIS A O 1
ATOM 762 N N . CYS A 1 92 ? 14.940 -5.455 -7.816 1.00 83.44 92 CYS A N 1
ATOM 763 C CA . CYS A 1 92 ? 13.802 -4.859 -7.107 1.00 83.44 92 CYS A CA 1
ATOM 764 C C . CYS A 1 92 ? 13.074 -5.857 -6.208 1.00 83.44 92 CYS A C 1
ATOM 766 O O . CYS A 1 92 ? 12.651 -5.520 -5.103 1.00 83.44 92 CYS A O 1
ATOM 768 N N . MET A 1 93 ? 12.869 -7.074 -6.704 1.00 76.81 93 MET A N 1
ATOM 769 C CA . MET A 1 93 ? 12.082 -8.089 -6.012 1.00 76.81 93 MET A CA 1
ATOM 770 C C . MET A 1 93 ? 12.940 -9.006 -5.134 1.00 76.81 93 MET A C 1
ATOM 772 O O . MET A 1 93 ? 12.372 -9.834 -4.427 1.00 76.81 93 MET A O 1
ATOM 776 N N . GLN A 1 94 ? 14.273 -8.865 -5.172 1.00 71.25 94 GLN A N 1
ATOM 777 C CA . GLN A 1 94 ? 15.236 -9.756 -4.512 1.00 71.25 94 GLN A CA 1
ATOM 778 C C . GLN A 1 94 ? 14.927 -11.242 -4.768 1.00 71.25 94 GLN A C 1
ATOM 780 O O . GLN A 1 94 ? 15.060 -12.088 -3.884 1.00 71.25 94 GLN A O 1
ATOM 785 N N . VAL A 1 95 ? 14.469 -11.577 -5.980 1.00 61.91 95 VAL A N 1
ATOM 786 C CA . VAL A 1 95 ? 14.075 -12.954 -6.303 1.00 61.91 95 VAL A CA 1
ATOM 787 C C . VAL A 1 95 ? 15.335 -13.786 -6.479 1.00 61.91 95 VAL A C 1
ATOM 789 O O . VAL A 1 95 ? 15.997 -13.713 -7.516 1.00 61.91 95 VAL A O 1
ATOM 792 N N . GLN A 1 96 ? 15.645 -14.633 -5.498 1.00 57.69 96 GLN A N 1
ATOM 793 C CA . GLN A 1 96 ? 16.628 -15.693 -5.693 1.00 57.69 96 GLN A CA 1
ATOM 794 C C . GLN A 1 96 ? 16.062 -16.737 -6.658 1.00 57.69 96 GLN A C 1
ATOM 796 O O . GLN A 1 96 ? 15.112 -17.460 -6.357 1.00 57.69 96 GLN A O 1
ATOM 801 N N . ARG A 1 97 ? 16.647 -16.795 -7.856 1.00 54.66 97 ARG A N 1
ATOM 802 C CA . ARG A 1 97 ? 16.405 -17.856 -8.841 1.00 54.66 97 ARG A CA 1
ATOM 803 C C . ARG A 1 97 ? 17.375 -19.016 -8.585 1.00 54.66 97 ARG A C 1
ATOM 805 O O . ARG A 1 97 ? 18.357 -18.857 -7.872 1.00 54.66 97 ARG A O 1
ATOM 812 N N . ASP A 1 98 ? 17.104 -20.173 -9.183 1.00 58.53 98 ASP A N 1
ATOM 813 C CA . ASP A 1 98 ? 17.952 -21.373 -9.097 1.00 58.53 98 ASP A CA 1
ATOM 814 C C . ASP A 1 98 ? 18.097 -21.986 -7.686 1.00 58.53 98 ASP A C 1
ATOM 816 O O . ASP A 1 98 ? 19.078 -22.670 -7.402 1.00 58.53 98 ASP A O 1
ATOM 820 N N . LEU A 1 99 ? 17.078 -21.841 -6.830 1.00 58.50 99 LEU A N 1
ATOM 821 C CA . LEU A 1 99 ? 16.977 -22.558 -5.544 1.00 58.50 99 LEU A CA 1
ATOM 822 C C . LEU A 1 99 ? 17.177 -24.078 -5.687 1.00 58.50 99 LEU A C 1
ATOM 824 O O . LEU A 1 99 ? 17.750 -24.717 -4.809 1.00 58.50 99 LEU A O 1
ATOM 828 N N . GLU A 1 100 ? 16.786 -24.647 -6.830 1.00 59.78 100 GLU A N 1
ATOM 829 C CA . GLU A 1 100 ? 16.997 -26.062 -7.166 1.00 59.78 100 GLU A CA 1
ATOM 830 C C . GLU A 1 100 ? 18.483 -26.460 -7.240 1.00 59.78 100 GLU A C 1
ATOM 832 O O . GLU A 1 100 ? 18.822 -27.620 -7.017 1.00 59.78 100 GLU A O 1
ATOM 837 N N . LYS A 1 101 ? 19.387 -25.513 -7.530 1.00 60.81 101 LYS A N 1
ATOM 838 C CA . LYS A 1 101 ? 20.838 -25.753 -7.613 1.00 60.81 101 LYS A CA 1
ATOM 839 C C . LYS A 1 101 ? 21.550 -25.563 -6.274 1.00 60.81 101 LYS A C 1
ATOM 841 O O . LYS A 1 101 ? 22.714 -25.940 -6.152 1.00 60.81 101 LYS A O 1
ATOM 846 N N . GLN A 1 102 ? 20.886 -24.964 -5.286 1.00 52.81 102 GLN A N 1
ATOM 847 C CA . GLN A 1 102 ? 21.481 -24.611 -3.997 1.00 52.81 102 GLN A CA 1
ATOM 848 C C . GLN A 1 102 ? 20.504 -24.912 -2.844 1.00 52.81 102 GLN A C 1
ATOM 850 O O . GLN A 1 102 ? 19.973 -23.995 -2.219 1.00 52.81 102 GLN A O 1
ATOM 855 N N . PRO A 1 103 ? 20.293 -26.203 -2.514 1.00 56.44 103 PRO A N 1
ATOM 856 C CA . PRO A 1 103 ? 19.289 -26.638 -1.536 1.00 56.44 103 PRO A CA 1
ATOM 857 C C . PRO A 1 103 ? 19.586 -26.223 -0.083 1.00 56.44 103 PRO A C 1
ATOM 859 O O . PRO A 1 103 ? 18.729 -26.382 0.779 1.00 56.44 103 PRO A O 1
ATOM 862 N N . LEU A 1 104 ? 20.791 -25.715 0.203 1.00 65.06 104 LEU A N 1
ATOM 863 C CA . LEU A 1 104 ? 21.232 -25.287 1.539 1.00 65.06 104 LEU A CA 1
ATOM 864 C C . LEU A 1 104 ? 21.126 -23.770 1.766 1.00 65.06 104 LEU A C 1
ATOM 866 O O . LEU A 1 104 ? 21.533 -23.291 2.823 1.00 65.06 104 LEU A O 1
ATOM 870 N N . ILE A 1 105 ? 20.615 -22.999 0.799 1.00 61.78 105 ILE A N 1
ATOM 871 C CA . ILE A 1 105 ? 20.389 -21.566 1.008 1.00 61.78 105 ILE A CA 1
ATOM 872 C C . ILE A 1 105 ? 19.278 -21.386 2.040 1.00 61.78 105 ILE A C 1
ATOM 874 O O . ILE A 1 105 ? 18.124 -21.742 1.807 1.00 61.78 105 ILE A O 1
ATOM 878 N N . GLN A 1 106 ? 19.637 -20.799 3.180 1.00 53.81 106 GLN A N 1
ATOM 879 C CA . GLN A 1 106 ? 18.670 -20.222 4.100 1.00 53.81 106 GLN A CA 1
ATOM 880 C C . GLN A 1 106 ? 18.089 -18.983 3.429 1.00 53.81 106 GLN A C 1
ATOM 882 O O . GLN A 1 106 ? 18.756 -17.956 3.308 1.00 53.81 106 GLN A O 1
ATOM 887 N N . LEU A 1 107 ? 16.856 -19.109 2.945 1.00 55.06 107 LEU A N 1
ATOM 888 C CA . LEU A 1 107 ? 16.066 -17.960 2.537 1.00 55.06 107 LEU A CA 1
ATOM 889 C C . LEU A 1 107 ? 15.953 -17.035 3.750 1.00 55.06 107 LEU A C 1
ATOM 891 O O . LEU A 1 107 ? 15.519 -17.480 4.815 1.00 55.06 107 LEU A O 1
ATOM 895 N N . ALA A 1 108 ? 16.349 -15.770 3.597 1.00 54.88 108 ALA A N 1
ATOM 896 C CA . ALA A 1 108 ? 15.920 -14.745 4.536 1.00 54.88 108 ALA A CA 1
ATOM 897 C C . ALA A 1 108 ? 14.394 -14.834 4.594 1.00 54.88 108 ALA A C 1
ATOM 899 O O . ALA A 1 108 ? 13.744 -14.784 3.547 1.00 54.88 108 ALA A O 1
ATOM 900 N N . GLU A 1 109 ? 13.843 -15.070 5.787 1.00 45.75 109 GLU A N 1
ATOM 901 C CA . GLU A 1 109 ? 12.399 -15.041 5.984 1.00 45.75 109 GLU A CA 1
ATOM 902 C C . GLU A 1 109 ? 11.902 -13.734 5.372 1.00 45.75 109 GLU A C 1
ATOM 904 O O . GLU A 1 109 ? 12.356 -12.656 5.761 1.00 45.75 109 GLU A O 1
ATOM 909 N N . ASP A 1 110 ? 11.041 -13.842 4.355 1.00 43.06 110 ASP A N 1
ATOM 910 C CA . ASP A 1 110 ? 10.303 -12.702 3.824 1.00 43.06 110 ASP A CA 1
ATOM 911 C C . ASP A 1 110 ? 9.738 -12.000 5.058 1.00 43.06 110 ASP A C 1
ATOM 913 O O . ASP A 1 110 ? 8.986 -12.637 5.805 1.00 43.06 110 ASP A O 1
ATOM 917 N N . GLU A 1 111 ? 10.162 -10.758 5.333 1.00 44.03 111 GLU A N 1
ATOM 918 C CA . GLU A 1 111 ? 9.622 -10.004 6.460 1.00 44.03 111 GLU A CA 1
ATOM 919 C C . GLU A 1 111 ? 8.107 -10.127 6.368 1.00 44.03 111 GLU A C 1
ATOM 921 O O . GLU A 1 111 ? 7.515 -9.668 5.383 1.00 44.03 111 GLU A O 1
ATOM 926 N N . ALA A 1 112 ? 7.528 -10.854 7.335 1.00 41.19 112 ALA A N 1
ATOM 927 C CA . ALA A 1 112 ? 6.166 -11.367 7.286 1.00 41.19 112 ALA A CA 1
ATOM 928 C C . ALA A 1 112 ? 5.252 -10.342 6.613 1.00 41.19 112 ALA A C 1
ATOM 930 O O . ALA A 1 112 ? 5.294 -9.187 7.053 1.00 41.19 112 ALA A O 1
ATOM 931 N N . PRO A 1 113 ? 4.490 -10.740 5.565 1.00 42.75 113 PRO A N 1
ATOM 932 C CA . PRO A 1 113 ? 3.896 -9.865 4.552 1.00 42.75 113 PRO A CA 1
ATOM 933 C C . PRO A 1 113 ? 3.503 -8.557 5.194 1.00 42.75 113 PRO A C 1
ATOM 935 O O . PRO A 1 113 ? 2.515 -8.562 5.923 1.00 42.75 113 PRO A O 1
ATOM 938 N N . SER A 1 114 ? 4.373 -7.549 5.015 1.00 44.28 114 SER A N 1
ATOM 939 C CA . SER A 1 114 ? 4.488 -6.355 5.862 1.00 44.28 114 SER A CA 1
ATOM 940 C C . SER A 1 114 ? 3.317 -6.247 6.827 1.00 44.28 114 SER A C 1
ATOM 942 O O . SER A 1 114 ? 2.247 -5.805 6.395 1.00 44.28 114 SER A O 1
ATOM 944 N N . ARG A 1 115 ? 3.490 -6.702 8.084 1.00 47.25 115 ARG A N 1
ATOM 945 C CA . ARG A 1 115 ? 2.552 -6.366 9.170 1.00 47.25 115 ARG A CA 1
ATOM 946 C C . ARG A 1 115 ? 2.144 -4.928 8.917 1.00 47.25 115 ARG A C 1
ATOM 948 O O . ARG A 1 115 ? 3.032 -4.085 8.788 1.00 47.25 115 ARG A O 1
ATOM 955 N N . ILE A 1 116 ? 0.854 -4.741 8.662 1.00 52.84 116 ILE A N 1
ATOM 956 C CA . ILE A 1 116 ? 0.206 -3.487 8.291 1.00 52.84 116 ILE A CA 1
ATOM 957 C C . ILE A 1 116 ? 1.050 -2.324 8.807 1.00 52.84 116 ILE A C 1
ATOM 959 O O . ILE A 1 116 ? 1.187 -2.154 10.014 1.00 52.84 116 ILE A O 1
ATOM 963 N N . ARG A 1 117 ? 1.747 -1.616 7.908 1.00 53.91 117 ARG A N 1
ATOM 964 C CA . ARG A 1 117 ? 2.680 -0.571 8.339 1.00 53.91 117 ARG A CA 1
ATOM 965 C C . ARG A 1 117 ? 1.845 0.583 8.884 1.00 53.91 117 ARG A C 1
ATOM 967 O O . ARG A 1 117 ? 1.340 1.391 8.110 1.00 53.91 117 ARG A O 1
ATOM 974 N N . HIS A 1 118 ? 1.656 0.608 10.199 1.00 67.88 118 HIS A N 1
ATOM 975 C CA . HIS A 1 118 ? 1.073 1.743 10.901 1.00 67.88 118 HIS A CA 1
ATOM 976 C C . HIS A 1 118 ? 2.009 2.943 10.774 1.00 67.88 118 HIS A C 1
ATOM 978 O O . HIS A 1 118 ? 3.225 2.775 10.656 1.00 67.88 118 HIS A O 1
ATOM 984 N N . ASN A 1 119 ? 1.461 4.153 10.827 1.00 78.19 119 ASN A N 1
ATOM 985 C CA . ASN A 1 119 ? 2.307 5.336 10.891 1.00 78.19 119 ASN A CA 1
ATOM 986 C C . ASN A 1 119 ? 3.117 5.346 12.195 1.00 78.19 119 ASN A C 1
ATOM 988 O O . ASN A 1 119 ? 2.663 4.863 13.239 1.00 78.19 119 ASN A O 1
ATOM 992 N N . GLU A 1 120 ? 4.306 5.933 12.128 1.00 77.75 120 GLU A N 1
ATOM 993 C CA . GLU A 1 120 ? 5.107 6.256 13.305 1.00 77.75 120 GLU A CA 1
ATOM 994 C C . GLU A 1 120 ? 4.460 7.442 14.031 1.00 77.75 120 GLU A C 1
ATOM 996 O O . GLU A 1 120 ? 4.206 8.492 13.427 1.00 77.75 120 GLU A O 1
ATOM 1001 N N . LEU A 1 121 ? 4.129 7.244 15.309 1.00 83.25 121 LEU A N 1
ATOM 1002 C CA . LEU A 1 121 ? 3.696 8.309 16.209 1.00 83.25 121 LEU A CA 1
ATOM 1003 C C . LEU A 1 121 ? 4.914 8.939 16.896 1.00 83.25 121 LEU A C 1
ATOM 1005 O O . LEU A 1 121 ? 6.039 8.464 16.755 1.00 83.25 121 LEU A O 1
ATOM 1009 N N . THR A 1 122 ? 4.693 10.003 17.670 1.00 85.31 122 THR A N 1
ATOM 1010 C CA . THR A 1 122 ? 5.732 10.486 18.589 1.00 85.31 122 THR A CA 1
ATOM 1011 C C . THR A 1 122 ? 6.013 9.432 19.663 1.00 85.31 122 THR A C 1
ATOM 1013 O O . THR A 1 122 ? 5.106 8.694 20.042 1.00 85.31 122 THR A O 1
ATOM 1016 N N . ASP A 1 123 ? 7.231 9.384 20.211 1.00 85.12 123 ASP A N 1
ATOM 1017 C CA . ASP A 1 123 ? 7.604 8.385 21.230 1.00 85.12 123 ASP A CA 1
ATOM 1018 C C . ASP A 1 123 ? 6.621 8.347 22.411 1.00 85.12 123 ASP A C 1
ATOM 1020 O O . ASP A 1 123 ? 6.277 7.285 22.929 1.00 85.12 123 ASP A O 1
ATOM 1024 N N . LYS A 1 124 ? 6.123 9.520 22.821 1.00 87.94 124 LYS A N 1
ATOM 1025 C CA . LYS A 1 124 ? 5.136 9.648 23.901 1.00 87.94 124 LYS A CA 1
ATOM 1026 C C . LYS A 1 124 ? 3.797 9.020 23.522 1.00 87.94 124 LYS A C 1
ATOM 1028 O O . LYS A 1 124 ? 3.233 8.269 24.318 1.00 87.94 124 LYS A O 1
ATOM 1033 N N . ASP A 1 125 ? 3.307 9.320 22.323 1.00 89.38 125 ASP A N 1
ATOM 1034 C CA . ASP A 1 125 ? 2.020 8.826 21.835 1.00 89.38 125 ASP A CA 1
ATOM 1035 C C . ASP A 1 125 ? 2.081 7.330 21.518 1.00 89.38 125 ASP A C 1
ATOM 1037 O O . ASP A 1 125 ? 1.115 6.621 21.777 1.00 89.38 125 ASP A O 1
ATOM 1041 N N . GLU A 1 126 ? 3.216 6.824 21.029 1.00 88.25 126 GLU A N 1
ATOM 1042 C CA . GLU A 1 126 ? 3.427 5.398 20.764 1.00 88.25 126 GLU A CA 1
ATOM 1043 C C . GLU A 1 126 ? 3.396 4.589 22.074 1.00 88.25 126 GLU A C 1
ATOM 1045 O O . GLU A 1 126 ? 2.680 3.589 22.173 1.00 88.25 126 GLU A O 1
ATOM 1050 N N . ILE A 1 127 ? 4.095 5.055 23.119 1.00 87.25 127 ILE A N 1
ATOM 1051 C CA . ILE A 1 127 ? 4.070 4.428 24.452 1.00 87.25 127 ILE A CA 1
ATOM 1052 C C . ILE A 1 127 ? 2.651 4.446 25.031 1.00 87.25 127 ILE A C 1
ATOM 1054 O O . ILE A 1 127 ? 2.181 3.435 25.559 1.00 87.25 127 ILE A O 1
ATOM 1058 N N . TYR A 1 128 ? 1.955 5.581 24.934 1.00 92.00 128 TYR A N 1
ATOM 1059 C CA . TYR A 1 128 ? 0.578 5.704 25.412 1.00 92.00 128 TYR A CA 1
ATOM 1060 C C . TYR A 1 128 ? -0.383 4.793 24.637 1.00 92.00 128 TYR A C 1
ATOM 1062 O O . TYR A 1 128 ? -1.229 4.119 25.236 1.00 92.00 128 TYR A O 1
ATOM 1070 N N . PHE A 1 129 ? -0.224 4.730 23.314 1.00 91.31 129 PHE A N 1
ATOM 1071 C CA . PHE A 1 129 ? -1.037 3.913 22.428 1.00 91.31 129 PHE A CA 1
ATOM 1072 C C . PHE A 1 129 ? -0.965 2.432 22.812 1.00 91.31 129 PHE A C 1
ATOM 1074 O O . PHE A 1 129 ? -2.006 1.826 23.068 1.00 91.31 129 PHE A O 1
ATOM 1081 N N . HIS A 1 130 ? 0.241 1.867 22.930 1.00 88.00 130 HIS A N 1
ATOM 1082 C CA . HIS A 1 130 ? 0.420 0.440 23.235 1.00 88.00 130 HIS A CA 1
ATOM 1083 C C . HIS A 1 130 ? 0.072 0.075 24.677 1.00 88.00 130 HIS A C 1
ATOM 1085 O O . HIS A 1 130 ? -0.522 -0.975 24.910 1.00 88.00 130 HIS A O 1
ATOM 1091 N N . ASN A 1 131 ? 0.408 0.926 25.649 1.00 89.12 131 ASN A N 1
ATOM 1092 C CA . ASN A 1 131 ? 0.246 0.573 27.062 1.00 89.12 131 ASN A CA 1
ATOM 1093 C C . ASN A 1 131 ? -1.128 0.931 27.634 1.00 89.12 131 ASN A C 1
ATOM 1095 O O . ASN A 1 131 ? -1.518 0.382 28.662 1.00 89.12 131 ASN A O 1
ATOM 1099 N N . THR A 1 132 ? -1.853 1.865 27.011 1.00 90.62 132 THR A N 1
ATOM 1100 C CA . THR A 1 132 ? -3.105 2.398 27.572 1.00 90.62 132 THR A CA 1
ATOM 1101 C C . THR A 1 132 ? -4.255 2.340 26.577 1.00 90.62 132 THR A C 1
ATOM 1103 O O . THR A 1 132 ? -5.271 1.701 26.856 1.00 90.62 132 THR A O 1
ATOM 1106 N N . LEU A 1 133 ? -4.121 2.990 25.418 1.00 91.25 133 LEU A N 1
ATOM 1107 C CA . LEU A 1 133 ? -5.257 3.194 24.516 1.00 91.25 133 LEU A CA 1
ATOM 1108 C C . LEU A 1 133 ? -5.702 1.898 23.827 1.00 91.25 133 LEU A C 1
ATOM 1110 O O . LEU A 1 133 ? -6.882 1.551 23.877 1.00 91.25 133 LEU A O 1
ATOM 1114 N N . LEU A 1 134 ? -4.774 1.161 23.216 1.00 90.25 134 LEU A N 1
ATOM 1115 C CA . LEU A 1 134 ? -5.086 -0.077 22.505 1.00 90.25 134 LEU A CA 1
ATOM 1116 C C . LEU A 1 134 ? -5.654 -1.162 23.444 1.00 90.25 134 LEU A C 1
ATOM 1118 O O . LEU A 1 134 ? -6.732 -1.676 23.134 1.00 90.25 134 LEU A O 1
ATOM 1122 N N . PRO A 1 135 ? -5.055 -1.465 24.618 1.00 89.38 135 PRO A N 1
ATOM 1123 C CA . PRO A 1 135 ? -5.630 -2.424 25.565 1.00 89.38 135 PRO A CA 1
ATOM 1124 C C . PRO A 1 135 ? -7.036 -2.039 26.039 1.00 89.38 135 PRO A C 1
ATOM 1126 O O . PRO A 1 135 ? -7.909 -2.899 26.166 1.00 89.38 135 PRO A O 1
ATOM 1129 N N . LYS A 1 136 ? -7.289 -0.741 26.253 1.00 90.06 136 LYS A N 1
ATOM 1130 C CA . LYS A 1 136 ? -8.612 -0.225 26.627 1.00 90.06 136 LYS A CA 1
ATOM 1131 C C . LYS A 1 136 ? -9.648 -0.484 25.531 1.00 90.06 136 LYS A C 1
ATOM 1133 O O . LYS A 1 136 ? -10.740 -0.966 25.825 1.00 90.06 136 LYS A O 1
ATOM 1138 N N . LEU A 1 137 ? -9.308 -0.203 24.272 1.00 89.62 137 LEU A N 1
ATOM 1139 C CA . LEU A 1 137 ? -10.188 -0.452 23.125 1.00 89.62 137 LEU A CA 1
ATOM 1140 C C . LEU A 1 137 ? -10.454 -1.946 22.915 1.00 89.62 137 LEU A C 1
ATOM 1142 O O . LEU A 1 137 ? -11.602 -2.338 22.705 1.00 89.62 137 LEU A O 1
ATOM 1146 N N . GLN A 1 138 ? -9.418 -2.780 23.029 1.00 88.00 138 GLN A N 1
ATOM 1147 C CA . GLN A 1 138 ? -9.530 -4.240 22.959 1.00 88.00 138 GLN A CA 1
ATOM 1148 C C . GLN A 1 138 ? -10.448 -4.793 24.054 1.00 88.00 138 GLN A C 1
ATOM 1150 O O . GLN A 1 138 ? -11.285 -5.653 23.785 1.00 88.00 138 GLN A O 1
ATOM 1155 N N . HIS A 1 139 ? -10.322 -4.290 25.284 1.00 85.50 139 HIS A N 1
ATOM 1156 C CA . HIS A 1 139 ? -11.162 -4.704 26.404 1.00 85.50 139 HIS A CA 1
ATOM 1157 C C . HIS A 1 139 ? -12.639 -4.370 26.161 1.00 85.50 139 HIS A C 1
ATOM 1159 O O . HIS A 1 139 ? -13.480 -5.263 26.235 1.00 85.50 139 HIS A O 1
ATOM 1165 N N . ILE A 1 140 ? -12.943 -3.128 25.764 1.00 84.75 140 ILE A N 1
ATOM 1166 C CA . ILE A 1 140 ? -14.316 -2.705 25.443 1.00 84.75 140 ILE A CA 1
ATOM 1167 C C . ILE A 1 140 ? -14.881 -3.533 24.283 1.00 84.75 140 ILE A C 1
ATOM 1169 O O . ILE A 1 140 ? -16.040 -3.945 24.329 1.00 84.75 140 ILE A O 1
ATOM 1173 N N . ALA A 1 141 ? -14.076 -3.797 23.249 1.00 84.38 141 ALA A N 1
ATOM 1174 C CA . ALA A 1 141 ? -14.505 -4.619 22.125 1.00 84.38 141 ALA A CA 1
ATOM 1175 C C . ALA A 1 141 ? -14.838 -6.050 22.558 1.00 84.38 141 ALA A C 1
ATOM 1177 O O . ALA A 1 141 ? -15.889 -6.557 22.174 1.00 84.38 141 ALA A O 1
ATOM 1178 N N . ARG A 1 142 ? -13.991 -6.666 23.395 1.00 82.19 142 ARG A N 1
ATOM 1179 C CA . ARG A 1 142 ? -14.175 -8.033 23.901 1.00 82.19 142 ARG A CA 1
ATOM 1180 C C . ARG A 1 142 ? -15.405 -8.177 24.780 1.00 82.19 142 ARG A C 1
ATOM 1182 O O . ARG A 1 142 ? -16.199 -9.082 24.555 1.00 82.19 142 ARG A O 1
ATOM 1189 N N . GLU A 1 143 ? -15.578 -7.294 25.758 1.00 79.50 143 GLU A N 1
ATOM 1190 C CA . GLU A 1 143 ? -16.701 -7.385 26.696 1.00 79.50 143 GLU A CA 1
ATOM 1191 C C . GLU A 1 143 ? -18.060 -7.211 26.017 1.00 79.50 143 GLU A C 1
ATOM 1193 O O . GLU A 1 143 ? -19.057 -7.772 26.460 1.00 79.50 143 GLU A O 1
ATOM 1198 N N . GLN A 1 144 ? -18.100 -6.427 24.942 1.00 76.75 144 GLN A N 1
ATOM 1199 C CA . GLN A 1 144 ? -19.336 -6.049 24.263 1.00 76.75 144 GLN A CA 1
ATOM 1200 C C . GLN A 1 144 ? -19.523 -6.766 22.916 1.00 76.75 144 GLN A C 1
ATOM 1202 O O . GLN A 1 144 ? -20.506 -6.509 22.224 1.00 76.75 144 GLN A O 1
ATOM 1207 N N . GLY A 1 145 ? -18.587 -7.636 22.518 1.00 76.38 145 GLY A N 1
ATOM 1208 C CA . GLY A 1 145 ? -18.623 -8.332 21.227 1.00 76.38 145 GLY A CA 1
ATOM 1209 C C . GLY A 1 145 ? -18.613 -7.384 20.020 1.00 76.38 145 GLY A C 1
ATOM 1210 O O . GLY A 1 145 ? -19.288 -7.640 19.022 1.00 76.38 145 GLY A O 1
ATOM 1211 N N . LEU A 1 146 ? -17.905 -6.253 20.107 1.00 80.56 146 LEU A N 1
ATOM 1212 C CA . LEU A 1 146 ? -17.945 -5.217 19.071 1.00 80.56 146 LEU A CA 1
ATOM 1213 C C . LEU A 1 146 ? -17.074 -5.586 17.871 1.00 80.56 146 LEU A C 1
ATOM 1215 O O . LEU A 1 146 ? -15.845 -5.579 17.934 1.00 80.56 146 LEU A O 1
ATOM 1219 N N . VAL A 1 147 ? -17.722 -5.776 16.723 1.00 81.12 147 VAL A N 1
ATOM 1220 C CA . 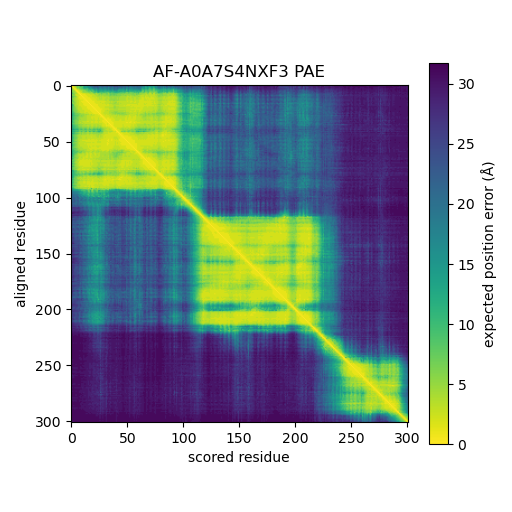VAL A 1 147 ? -17.049 -5.927 15.430 1.00 81.12 147 VAL A CA 1
ATOM 1221 C C . VAL A 1 147 ? -16.860 -4.545 14.797 1.00 81.12 147 VAL A C 1
ATOM 1223 O O . VAL A 1 147 ? -17.710 -4.059 14.052 1.00 81.12 147 VAL A O 1
ATOM 1226 N N . VAL A 1 148 ? -15.730 -3.898 15.100 1.00 83.62 148 VAL A N 1
ATOM 1227 C CA . VAL A 1 148 ? -15.436 -2.494 14.731 1.00 83.62 148 VAL A CA 1
ATOM 1228 C C . VAL A 1 148 ? -15.679 -2.199 13.248 1.00 83.62 148 VAL A C 1
ATOM 1230 O O . VAL A 1 148 ? -16.340 -1.211 12.930 1.00 83.62 148 VAL A O 1
ATOM 1233 N N . LYS A 1 149 ? -15.227 -3.084 12.345 1.00 83.12 149 LYS A N 1
ATOM 1234 C CA . LYS A 1 149 ? -15.376 -2.907 10.890 1.00 83.12 149 LYS A CA 1
ATOM 1235 C C . LYS A 1 149 ? -16.822 -2.715 10.424 1.00 83.12 149 LYS A C 1
ATOM 1237 O O . LYS A 1 149 ? -17.025 -2.048 9.416 1.00 83.12 149 LYS A O 1
ATOM 1242 N N . ASN A 1 150 ? -17.808 -3.272 11.134 1.00 84.81 150 ASN A N 1
ATOM 1243 C CA . ASN A 1 150 ? -19.205 -3.245 10.698 1.00 84.81 150 ASN A CA 1
ATOM 1244 C C . ASN A 1 150 ? -19.763 -1.817 10.667 1.00 84.81 150 ASN A C 1
ATOM 1246 O O . ASN A 1 150 ? -20.584 -1.514 9.812 1.00 84.81 150 ASN A O 1
ATOM 1250 N N . ASN A 1 151 ? -19.262 -0.930 11.531 1.00 86.25 151 ASN A N 1
ATOM 1251 C CA . ASN A 1 151 ? -19.693 0.471 11.596 1.00 86.25 151 ASN A CA 1
ATOM 1252 C C . ASN A 1 151 ? -19.199 1.315 10.409 1.00 86.25 151 ASN A C 1
ATOM 1254 O O . ASN A 1 151 ? -19.677 2.425 10.193 1.00 86.25 151 ASN A O 1
ATOM 1258 N N . PHE A 1 152 ? -18.236 0.801 9.640 1.00 85.44 152 PHE A N 1
ATOM 1259 C CA . PHE A 1 152 ? -17.642 1.507 8.507 1.00 85.44 152 PHE A CA 1
ATOM 1260 C C . PHE A 1 152 ? -18.114 0.977 7.149 1.00 85.44 152 PHE A C 1
ATOM 1262 O O . PHE A 1 152 ? -17.846 1.612 6.132 1.00 85.44 152 PHE A O 1
ATOM 1269 N N . LEU A 1 153 ? -18.850 -0.142 7.119 1.00 81.69 153 LEU A N 1
ATOM 1270 C CA . LEU A 1 153 ? -19.318 -0.768 5.875 1.00 81.69 153 LEU A CA 1
ATOM 1271 C C . LEU A 1 153 ? -20.244 0.146 5.064 1.00 81.69 153 LEU A C 1
ATOM 1273 O O . LEU A 1 153 ? -20.166 0.149 3.839 1.00 81.69 153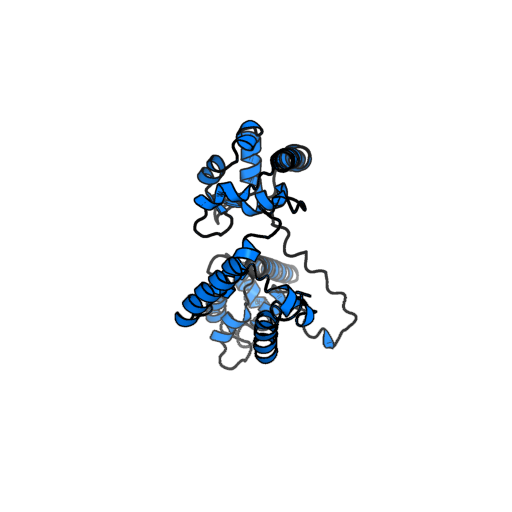 LEU A O 1
ATOM 1277 N N . ASP A 1 154 ? -21.060 0.958 5.736 1.00 81.81 154 ASP A N 1
ATOM 1278 C CA . ASP A 1 154 ? -21.966 1.907 5.076 1.00 81.81 154 ASP A CA 1
ATOM 1279 C C . ASP A 1 154 ? -21.223 3.098 4.446 1.00 81.81 154 ASP A C 1
ATOM 1281 O O . ASP A 1 154 ? -21.758 3.784 3.576 1.00 81.81 154 ASP A O 1
ATOM 1285 N N . PHE A 1 155 ? -19.982 3.352 4.876 1.00 79.75 155 PHE A N 1
ATOM 1286 C CA . PHE A 1 155 ? -19.142 4.431 4.358 1.00 79.75 155 PHE A CA 1
ATOM 1287 C C . PHE A 1 155 ? -18.154 3.955 3.280 1.00 79.75 155 PHE A C 1
ATOM 1289 O O . PHE A 1 155 ? -17.771 4.757 2.426 1.00 79.75 155 PHE A O 1
ATOM 1296 N N . ASP A 1 156 ? -17.761 2.675 3.289 1.00 79.81 156 ASP A N 1
ATOM 1297 C CA . ASP A 1 156 ? -16.798 2.075 2.355 1.00 79.81 156 ASP A CA 1
ATOM 1298 C C . ASP A 1 156 ? -17.483 1.239 1.257 1.00 79.81 156 ASP A C 1
ATOM 1300 O O . ASP A 1 156 ? -17.394 0.009 1.201 1.00 79.81 156 ASP A O 1
ATOM 1304 N N . PHE A 1 157 ? -18.148 1.926 0.323 1.00 72.69 157 PHE A N 1
ATOM 1305 C CA . PHE A 1 157 ? -18.793 1.287 -0.833 1.00 72.69 157 PHE A CA 1
ATOM 1306 C C . PHE A 1 157 ? -17.816 0.489 -1.710 1.00 72.69 157 PHE A C 1
ATOM 1308 O O . PHE A 1 157 ? -18.201 -0.507 -2.324 1.00 72.69 157 PHE A O 1
ATOM 1315 N N . ASN A 1 158 ? -16.551 0.917 -1.764 1.00 70.38 158 ASN A N 1
ATOM 1316 C CA . ASN A 1 158 ? -15.514 0.304 -2.592 1.00 70.38 158 ASN A CA 1
ATOM 1317 C C . ASN A 1 158 ? -14.825 -0.884 -1.902 1.00 70.38 158 ASN A C 1
ATOM 1319 O O . ASN A 1 158 ? -13.996 -1.542 -2.535 1.00 70.38 158 ASN A O 1
ATOM 1323 N N . ARG A 1 159 ? -15.162 -1.158 -0.633 1.00 72.81 159 ARG A N 1
ATOM 1324 C CA . ARG A 1 159 ? -14.608 -2.237 0.199 1.00 72.81 159 ARG A CA 1
ATOM 1325 C C . ARG A 1 159 ? -13.082 -2.246 0.214 1.00 72.81 159 ARG A C 1
ATOM 1327 O O . ARG A 1 159 ? -12.450 -3.299 0.117 1.00 72.81 159 ARG A O 1
ATOM 1334 N N . ASN A 1 160 ? -12.483 -1.063 0.277 1.00 72.50 160 ASN A N 1
ATOM 1335 C CA . ASN A 1 160 ? -11.034 -0.899 0.277 1.00 72.50 160 ASN A CA 1
ATOM 1336 C C . ASN A 1 160 ? -10.430 -0.837 1.694 1.00 72.50 160 ASN A C 1
ATOM 1338 O O . ASN A 1 160 ? -9.207 -0.746 1.815 1.00 72.50 160 ASN A O 1
ATOM 1342 N N . GLY A 1 161 ? -11.258 -0.906 2.743 1.00 78.38 161 GLY A N 1
ATOM 1343 C CA . GLY A 1 161 ? -10.852 -0.871 4.146 1.00 78.38 161 GLY A CA 1
ATOM 1344 C C . GLY A 1 161 ? -10.552 0.532 4.676 1.00 78.38 161 GLY A C 1
ATOM 1345 O O . GLY A 1 161 ? -9.922 0.659 5.728 1.00 78.38 161 GLY A O 1
ATOM 1346 N N . ARG A 1 162 ? -10.959 1.586 3.954 1.00 82.81 162 ARG A N 1
ATOM 1347 C CA . ARG A 1 162 ? -10.614 2.981 4.252 1.00 82.81 162 ARG A CA 1
ATOM 1348 C C . ARG A 1 162 ? -11.834 3.888 4.217 1.00 82.81 162 ARG A C 1
ATOM 1350 O O . ARG A 1 162 ? -12.748 3.700 3.424 1.00 82.81 162 ARG A O 1
ATOM 1357 N N . VAL A 1 163 ? -11.815 4.906 5.069 1.00 85.94 163 VAL A N 1
ATOM 1358 C CA . VAL A 1 163 ? -12.855 5.941 5.137 1.00 85.94 163 VAL A CA 1
ATOM 1359 C C . VAL A 1 163 ? -12.222 7.310 5.361 1.00 85.94 163 VAL A C 1
ATOM 1361 O O . VAL A 1 163 ? -11.159 7.410 5.967 1.00 85.94 163 VAL A O 1
ATOM 1364 N N . THR A 1 164 ? -12.876 8.384 4.923 1.00 87.44 164 THR A N 1
ATOM 1365 C CA . THR A 1 164 ? -12.378 9.752 5.173 1.00 87.44 164 THR A CA 1
ATOM 1366 C C . THR A 1 164 ? -12.316 10.044 6.676 1.00 87.44 164 THR A C 1
ATOM 1368 O O . THR A 1 164 ? -13.109 9.495 7.445 1.00 87.44 164 THR A O 1
ATOM 1371 N N . LYS A 1 165 ? -11.460 10.976 7.124 1.00 88.25 165 LYS A N 1
ATOM 1372 C CA . LYS A 1 165 ? -11.388 11.370 8.552 1.00 88.25 165 LYS A CA 1
ATOM 1373 C C . LYS A 1 165 ? -12.765 11.707 9.150 1.00 88.25 165 LYS A C 1
ATOM 1375 O O . LYS A 1 165 ? -13.084 11.277 10.253 1.00 88.25 165 LYS A O 1
ATOM 1380 N N . GLY A 1 166 ? -13.610 12.440 8.423 1.00 86.12 166 GLY A N 1
ATOM 1381 C CA . GLY A 1 166 ? -14.952 12.801 8.896 1.00 86.12 166 GLY A CA 1
ATOM 1382 C C . GLY A 1 166 ? -15.936 11.623 8.959 1.00 86.12 166 GLY A C 1
ATOM 1383 O O . GLY A 1 166 ? -16.834 11.615 9.798 1.00 86.12 166 GLY A O 1
ATOM 1384 N N . GLN A 1 167 ? -15.797 10.624 8.084 1.00 88.69 167 GLN A N 1
ATOM 1385 C CA . GLN A 1 167 ? -16.554 9.368 8.178 1.00 88.69 167 GLN A CA 1
ATOM 1386 C C . GLN A 1 167 ? -16.020 8.490 9.310 1.00 88.69 167 GLN A C 1
ATOM 1388 O O . GLN A 1 167 ? -16.818 7.927 10.047 1.00 88.69 167 GLN A O 1
ATOM 1393 N N . PHE A 1 168 ? -14.700 8.448 9.508 1.00 90.88 168 PHE A N 1
ATOM 1394 C CA . PHE A 1 168 ? -14.073 7.726 10.610 1.00 90.88 168 PHE A CA 1
ATOM 1395 C C . PHE A 1 168 ? -14.608 8.196 11.967 1.00 90.88 168 PHE A C 1
ATOM 1397 O O . PHE A 1 168 ? -15.106 7.393 12.747 1.00 90.88 168 PHE A O 1
ATOM 1404 N N . LEU A 1 169 ? -14.590 9.510 12.212 1.00 89.69 169 LEU A N 1
ATOM 1405 C CA . LEU A 1 169 ? -15.082 10.097 13.463 1.00 89.69 169 LEU A CA 1
ATOM 1406 C C . LEU A 1 169 ? -16.563 9.787 13.727 1.00 89.69 169 LEU A C 1
ATOM 1408 O O . LEU A 1 169 ? -16.941 9.570 14.871 1.00 89.69 169 LEU A O 1
ATOM 1412 N N . ARG A 1 170 ? -17.391 9.754 12.675 1.00 87.81 170 ARG A N 1
ATOM 1413 C CA . ARG A 1 170 ? -18.827 9.445 12.776 1.00 87.81 170 ARG A CA 1
ATOM 1414 C C . ARG A 1 170 ? -19.118 7.949 12.899 1.00 87.81 170 ARG A C 1
ATOM 1416 O O . ARG A 1 170 ? -20.116 7.590 13.505 1.00 87.81 170 ARG A O 1
ATOM 1423 N N . GLY A 1 171 ? -18.277 7.102 12.307 1.00 86.75 171 GLY A N 1
ATOM 1424 C CA . GLY A 1 171 ? -18.418 5.645 12.312 1.00 86.75 171 GLY A CA 1
ATOM 1425 C C . GLY A 1 171 ? -17.753 4.956 13.505 1.00 86.75 171 GLY A C 1
ATOM 1426 O O . GLY A 1 171 ? -17.839 3.737 13.624 1.00 86.75 171 GLY A O 1
ATOM 1427 N N . LEU A 1 172 ? -17.078 5.691 14.397 1.00 89.50 172 LEU A N 1
ATOM 1428 C CA . LEU A 1 172 ? -16.579 5.109 15.642 1.00 89.50 172 LEU A CA 1
ATOM 1429 C C . LEU A 1 172 ? -17.760 4.616 16.495 1.00 89.50 172 LEU A C 1
ATOM 1431 O O . LEU A 1 172 ? -18.698 5.385 16.695 1.00 89.50 172 LEU A O 1
ATOM 1435 N N . PRO A 1 173 ? -17.713 3.390 17.051 1.00 87.06 173 PRO A N 1
ATOM 1436 C CA . PRO A 1 173 ? -18.758 2.903 17.947 1.00 87.06 173 PRO A CA 1
ATOM 1437 C C . PRO A 1 173 ? -19.006 3.875 19.107 1.00 87.06 173 PRO A C 1
ATOM 1439 O O . PRO A 1 173 ? -18.044 4.356 19.708 1.00 87.06 173 PRO A O 1
ATOM 1442 N N . ASP A 1 174 ? -20.264 4.096 19.497 1.00 86.62 174 ASP A N 1
ATOM 1443 C CA . ASP A 1 174 ? -20.629 5.027 20.584 1.00 86.62 174 ASP A CA 1
ATOM 1444 C C . ASP A 1 174 ? -19.837 4.770 21.873 1.00 86.62 174 ASP A C 1
ATOM 1446 O O . ASP A 1 174 ? -19.400 5.689 22.561 1.00 86.62 174 ASP A O 1
ATOM 1450 N N . LYS A 1 175 ? -19.584 3.496 22.188 1.00 84.81 175 LYS A N 1
ATOM 1451 C CA . LYS A 1 175 ? -18.789 3.097 23.357 1.00 84.81 175 LYS A CA 1
ATOM 1452 C C . LYS A 1 175 ? -17.344 3.585 23.276 1.00 84.81 175 LYS A C 1
ATOM 1454 O O . LYS A 1 175 ? -16.785 3.972 24.296 1.00 84.81 175 LYS A O 1
ATOM 1459 N N . PHE A 1 176 ? -16.753 3.597 22.083 1.00 88.25 176 PHE A N 1
ATOM 14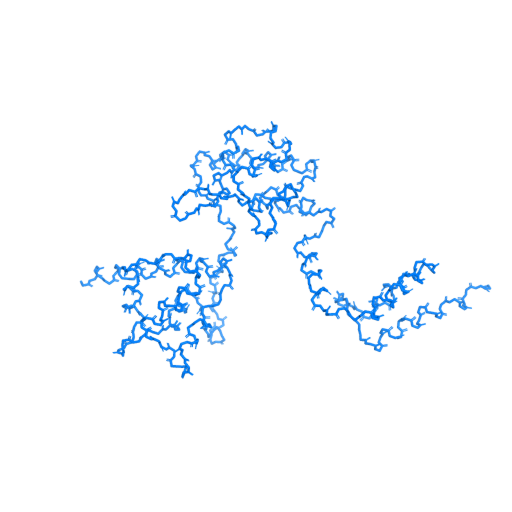60 C CA . PHE A 1 176 ? -15.422 4.161 21.870 1.00 88.25 176 PHE A CA 1
ATOM 1461 C C . PHE A 1 176 ? -15.462 5.684 21.927 1.00 88.25 176 PHE A C 1
ATOM 1463 O O . PHE A 1 176 ? -14.573 6.272 22.524 1.00 88.25 176 PHE A O 1
ATOM 1470 N N . GLN A 1 177 ? -16.508 6.326 21.399 1.00 85.44 177 GLN A N 1
ATOM 1471 C CA . GLN A 1 177 ? -16.659 7.782 21.501 1.00 85.44 177 GLN A CA 1
ATOM 1472 C C . GLN A 1 177 ? -16.783 8.259 22.957 1.00 85.44 177 GLN A C 1
ATOM 1474 O O . GLN A 1 177 ? -16.266 9.315 23.302 1.00 85.44 177 GLN A O 1
ATOM 1479 N N . VAL A 1 178 ? -17.438 7.476 23.819 1.00 86.38 178 VAL A N 1
ATOM 1480 C CA . VAL A 1 178 ? -17.553 7.773 25.257 1.00 86.38 178 VAL A CA 1
ATOM 1481 C C . VAL A 1 178 ? -16.253 7.468 26.004 1.00 86.38 178 VAL A C 1
ATOM 1483 O O . VAL A 1 178 ? -15.883 8.187 26.929 1.00 86.38 178 VAL A O 1
ATOM 1486 N N . ALA A 1 179 ? -15.564 6.389 25.633 1.00 86.06 179 ALA A N 1
ATOM 1487 C CA . ALA A 1 179 ? -14.355 5.957 26.320 1.00 86.06 179 ALA A CA 1
ATOM 1488 C C . ALA A 1 179 ? -13.104 6.751 25.913 1.00 86.06 179 ALA A C 1
ATOM 1490 O O . ALA A 1 179 ? -12.176 6.859 26.717 1.00 86.06 179 ALA A O 1
ATOM 1491 N N . CYS A 1 180 ? -13.047 7.269 24.689 1.00 89.56 180 CYS A N 1
ATOM 1492 C CA . CYS A 1 180 ? -11.891 7.972 24.147 1.00 89.56 180 CYS A CA 1
ATOM 1493 C C . CYS A 1 180 ? -12.030 9.485 24.309 1.00 89.56 180 CYS A C 1
ATOM 1495 O O . CYS A 1 180 ? -13.060 10.080 23.998 1.00 89.56 180 CYS A O 1
ATOM 1497 N N . SER A 1 181 ? -10.953 10.125 24.749 1.00 90.69 181 SER A N 1
ATOM 1498 C CA . SER A 1 181 ? -10.815 11.576 24.699 1.00 90.69 181 SER A CA 1
ATOM 1499 C C . SER A 1 181 ? -10.594 12.062 23.258 1.00 90.69 181 SER A C 1
ATOM 1501 O O . SER A 1 181 ? -10.278 11.285 22.355 1.00 90.69 181 SER A O 1
ATOM 1503 N N . LYS A 1 182 ? -10.720 13.375 23.023 1.00 88.12 182 LYS A N 1
ATOM 1504 C CA . LYS A 1 182 ? -10.425 13.960 21.701 1.00 88.12 182 LYS A CA 1
ATOM 1505 C C . LYS A 1 182 ? -8.982 13.682 21.260 1.00 88.12 182 LYS A C 1
ATOM 1507 O O . LYS A 1 182 ? -8.773 13.359 20.096 1.00 88.12 182 LYS A O 1
ATOM 1512 N N . SER A 1 183 ? -8.026 13.734 22.190 1.00 90.25 183 SER A N 1
ATOM 1513 C CA . SER A 1 183 ? -6.624 13.388 21.928 1.00 90.25 183 SER A CA 1
ATOM 1514 C C . SER A 1 183 ? -6.449 11.912 21.571 1.00 90.25 183 SER A C 1
ATOM 1516 O O . SER A 1 183 ? -5.708 11.602 20.646 1.00 90.25 183 SER A O 1
ATOM 1518 N N . ASP A 1 184 ? -7.181 10.999 22.218 1.00 92.44 184 ASP A N 1
ATOM 1519 C CA . ASP A 1 184 ? -7.105 9.565 21.897 1.00 92.44 184 ASP A CA 1
ATOM 1520 C C . ASP A 1 184 ? -7.544 9.301 20.454 1.00 92.44 184 ASP A C 1
ATOM 1522 O O . ASP A 1 184 ? -6.911 8.550 19.715 1.00 92.44 184 ASP A O 1
ATOM 1526 N N . VAL A 1 185 ? -8.624 9.959 20.027 1.00 90.62 185 VAL A N 1
ATOM 1527 C CA . VAL A 1 185 ? -9.131 9.835 18.659 1.00 90.62 185 VAL A CA 1
ATOM 1528 C C . VAL A 1 185 ? -8.156 10.441 17.646 1.00 90.62 185 VAL A C 1
ATOM 1530 O O . VAL A 1 185 ? -7.992 9.898 16.553 1.00 90.62 185 VAL A O 1
ATOM 1533 N N . GLU A 1 186 ? -7.468 11.529 17.994 1.00 90.44 186 GLU A N 1
ATOM 1534 C CA . GLU A 1 186 ? -6.405 12.096 17.159 1.00 90.44 186 GLU A CA 1
ATOM 1535 C C . GLU A 1 186 ? -5.222 11.136 17.004 1.00 90.44 186 GLU A C 1
ATOM 1537 O O . GLU A 1 186 ? -4.760 10.954 15.877 1.00 90.44 186 GLU A O 1
ATOM 1542 N N . ILE A 1 187 ? -4.803 10.456 18.077 1.00 90.88 187 ILE A N 1
ATOM 1543 C CA . ILE A 1 187 ? -3.766 9.415 18.025 1.00 90.88 187 ILE A CA 1
ATOM 1544 C C . ILE A 1 187 ? -4.191 8.284 17.078 1.00 90.88 187 ILE A C 1
ATOM 1546 O O . ILE A 1 187 ? -3.396 7.863 16.239 1.00 90.88 187 ILE A O 1
ATOM 1550 N N . LEU A 1 188 ? -5.453 7.835 17.123 1.00 90.88 188 LEU A N 1
ATOM 1551 C CA . LEU A 1 188 ? -5.964 6.823 16.185 1.00 90.88 188 LEU A CA 1
ATOM 1552 C C . LEU A 1 188 ? -5.922 7.311 14.730 1.00 90.88 188 LEU A C 1
ATOM 1554 O O . LEU A 1 188 ? -5.462 6.591 13.844 1.00 90.88 188 LEU A O 1
ATOM 1558 N N . VAL A 1 189 ? -6.364 8.543 14.466 1.00 90.75 189 VAL A N 1
ATOM 1559 C CA . VAL A 1 189 ? -6.324 9.126 13.114 1.00 90.75 189 VAL A CA 1
ATOM 1560 C C . VAL A 1 189 ? -4.885 9.286 12.619 1.00 90.75 189 VAL A C 1
ATOM 1562 O O . VAL A 1 189 ? -4.626 9.100 11.433 1.00 90.75 189 VAL A O 1
ATOM 1565 N N . GLN A 1 190 ? -3.939 9.615 13.499 1.00 88.50 190 GLN A N 1
ATOM 1566 C CA . GLN A 1 190 ? -2.525 9.693 13.143 1.00 88.50 190 GLN A CA 1
ATOM 1567 C C . GLN A 1 190 ? -1.940 8.305 12.874 1.00 88.50 190 GLN A C 1
ATOM 1569 O O . GLN A 1 190 ? -1.285 8.126 11.849 1.00 88.50 190 GLN A O 1
ATOM 1574 N N . LYS A 1 191 ? -2.226 7.315 13.728 1.00 87.81 191 LYS A N 1
ATOM 1575 C CA . LYS A 1 191 ? -1.695 5.947 13.634 1.00 87.81 191 LYS A CA 1
ATOM 1576 C C . LYS A 1 191 ? -2.170 5.216 12.381 1.00 87.81 191 LYS A C 1
ATOM 1578 O O . LYS A 1 191 ? -1.364 4.602 11.683 1.00 87.81 191 LYS A O 1
ATOM 1583 N N . TYR A 1 192 ? -3.466 5.315 12.087 1.00 88.44 192 TYR A N 1
ATOM 1584 C CA . TYR A 1 192 ? -4.129 4.626 10.974 1.00 88.44 192 TYR A CA 1
ATOM 1585 C C . TYR A 1 192 ? -4.383 5.532 9.763 1.00 88.44 192 TYR A C 1
ATOM 1587 O O . TYR A 1 192 ? -5.059 5.138 8.814 1.00 88.44 192 TYR A O 1
ATOM 1595 N N . GLY A 1 193 ? -3.871 6.760 9.787 1.00 85.31 193 GLY A N 1
ATOM 1596 C CA . GLY A 1 193 ? -4.046 7.720 8.707 1.00 85.31 193 GLY A CA 1
ATOM 1597 C C . GLY A 1 193 ? -3.296 7.319 7.441 1.00 85.31 193 GLY A C 1
ATOM 1598 O O . GLY A 1 193 ? -2.099 7.059 7.466 1.00 85.31 193 GLY A O 1
ATOM 1599 N N . VAL A 1 194 ? -3.964 7.341 6.298 1.00 79.75 194 VAL A N 1
ATOM 1600 C CA . VAL A 1 194 ? -3.320 7.233 4.991 1.00 79.75 194 VAL A CA 1
ATOM 1601 C C . VAL A 1 194 ? -2.975 8.641 4.521 1.00 79.75 194 VAL A C 1
ATOM 1603 O O . VAL A 1 194 ? -3.855 9.462 4.245 1.00 79.75 194 VAL A O 1
ATOM 1606 N N . LYS A 1 195 ? -1.672 8.923 4.462 1.00 73.19 195 LYS A N 1
ATOM 1607 C CA . LYS A 1 195 ? -1.145 10.189 3.950 1.00 73.19 195 LYS A CA 1
ATOM 1608 C C . LYS A 1 195 ? -1.155 10.172 2.422 1.00 73.19 195 LYS A C 1
ATOM 1610 O O . LYS A 1 195 ? -0.733 9.192 1.810 1.00 73.19 195 LYS A O 1
ATOM 1615 N N . ASP A 1 196 ? -1.638 11.253 1.825 1.00 65.88 196 ASP A N 1
ATOM 1616 C CA . ASP A 1 196 ? -1.526 11.505 0.389 1.00 65.88 196 ASP A CA 1
ATOM 1617 C C . ASP A 1 196 ? -0.088 11.926 0.020 1.00 65.88 196 ASP A C 1
ATOM 1619 O O . ASP A 1 196 ? 0.761 12.123 0.892 1.00 65.88 196 ASP A O 1
ATOM 1623 N N . MET A 1 197 ? 0.191 12.103 -1.271 1.00 50.22 197 MET A N 1
ATOM 1624 C CA . MET A 1 197 ? 1.493 12.500 -1.817 1.00 50.22 197 MET A CA 1
ATOM 1625 C C . MET A 1 197 ? 2.047 13.803 -1.209 1.00 50.22 197 MET A C 1
ATOM 1627 O O . MET A 1 197 ? 3.256 14.007 -1.179 1.00 50.22 197 MET A O 1
ATOM 1631 N N . PHE A 1 198 ? 1.174 14.652 -0.659 1.00 52.22 198 PHE A N 1
ATOM 1632 C CA . PHE A 1 198 ? 1.520 15.895 0.041 1.00 52.22 198 PHE A CA 1
ATOM 1633 C C . PHE A 1 198 ? 1.669 15.738 1.566 1.00 52.22 198 PHE A C 1
ATOM 1635 O O . PHE A 1 198 ? 1.708 16.728 2.292 1.00 52.22 198 PHE A O 1
ATOM 1642 N N . GLY A 1 199 ? 1.678 14.509 2.088 1.00 59.50 199 GLY A N 1
ATOM 1643 C CA . GLY A 1 199 ? 1.812 14.224 3.521 1.00 59.50 199 GLY A CA 1
ATOM 1644 C C . GLY A 1 199 ? 0.562 14.511 4.360 1.00 59.50 199 GLY A C 1
ATOM 1645 O O . GLY A 1 199 ? 0.583 14.308 5.574 1.00 59.50 199 GLY A O 1
ATOM 1646 N N . THR A 1 200 ? -0.534 14.952 3.737 1.00 66.12 200 THR A N 1
ATOM 1647 C CA . THR A 1 200 ? -1.806 15.224 4.421 1.00 66.12 200 THR A CA 1
ATOM 1648 C C . THR A 1 200 ? -2.597 13.932 4.589 1.00 66.12 200 THR A C 1
ATOM 1650 O O . THR A 1 200 ? -2.773 13.188 3.627 1.00 66.12 200 THR A O 1
ATOM 1653 N N . THR A 1 201 ? -3.090 13.657 5.797 1.00 66.75 201 THR A N 1
ATOM 1654 C CA . THR A 1 201 ? -3.964 12.504 6.051 1.00 66.75 201 THR A CA 1
ATOM 1655 C C . THR A 1 201 ? -5.338 12.745 5.435 1.00 66.75 201 THR A C 1
ATOM 1657 O O . THR A 1 201 ? -6.093 13.587 5.923 1.00 66.75 201 THR A O 1
ATOM 1660 N N . VAL A 1 202 ? -5.662 12.005 4.376 1.00 71.81 202 VAL A N 1
ATOM 1661 C CA . VAL A 1 202 ? -6.949 12.119 3.666 1.00 71.81 202 VAL A CA 1
ATOM 1662 C C . VAL A 1 202 ? -7.922 11.053 4.165 1.00 71.81 202 VAL A C 1
ATOM 1664 O O . VAL A 1 202 ? -9.031 11.367 4.611 1.00 71.81 202 VAL A O 1
ATOM 1667 N N . ASP A 1 203 ? -7.454 9.807 4.188 1.00 85.00 203 ASP A N 1
ATOM 1668 C CA . ASP A 1 203 ? -8.234 8.643 4.595 1.00 85.00 203 ASP A CA 1
ATOM 1669 C C . ASP A 1 203 ? -7.679 8.023 5.879 1.00 85.00 203 ASP A C 1
ATOM 1671 O O . ASP A 1 203 ? -6.544 8.272 6.277 1.00 85.00 203 ASP A O 1
ATOM 1675 N N . VAL A 1 204 ? -8.483 7.196 6.534 1.00 87.25 204 VAL A N 1
ATOM 1676 C CA . VAL A 1 204 ? -8.130 6.412 7.717 1.00 87.25 204 VAL A CA 1
ATOM 1677 C C . VAL A 1 204 ? -8.413 4.944 7.415 1.00 87.25 204 VAL A C 1
ATOM 1679 O O . VAL A 1 204 ? -9.509 4.589 6.975 1.00 87.25 204 VAL A O 1
ATOM 1682 N N . ASP A 1 205 ? -7.419 4.088 7.638 1.00 86.50 205 ASP A N 1
ATOM 1683 C CA . ASP A 1 205 ? -7.496 2.643 7.432 1.00 86.50 205 ASP A CA 1
ATOM 1684 C C . ASP A 1 205 ? -8.171 1.971 8.639 1.00 86.50 205 ASP A C 1
ATOM 1686 O O . ASP A 1 205 ? -7.534 1.547 9.608 1.00 86.50 205 ASP A O 1
ATOM 1690 N N . TYR A 1 206 ? -9.504 1.910 8.602 1.00 87.50 206 TYR A N 1
ATOM 1691 C CA . TYR A 1 206 ? -10.292 1.301 9.675 1.00 87.50 206 TYR A CA 1
ATOM 1692 C C . TYR A 1 206 ? -10.127 -0.225 9.720 1.00 87.50 206 TYR A C 1
ATOM 1694 O O . TYR A 1 206 ? -10.395 -0.842 10.753 1.00 87.50 206 TYR A O 1
ATOM 1702 N N . HIS A 1 207 ? -9.711 -0.852 8.613 1.00 83.75 207 HIS A N 1
ATOM 1703 C CA . HIS A 1 207 ? -9.466 -2.290 8.567 1.00 83.75 207 HIS A CA 1
ATOM 1704 C C . HIS A 1 207 ? -8.282 -2.670 9.459 1.00 83.75 207 HIS A C 1
ATOM 1706 O O . HIS A 1 207 ? -8.375 -3.608 10.250 1.00 83.75 207 HIS A O 1
ATOM 1712 N N . SER A 1 208 ? -7.215 -1.881 9.389 1.00 83.94 208 SER A N 1
ATOM 1713 C CA . SER A 1 208 ? -6.036 -1.994 10.245 1.00 83.94 208 SER A CA 1
ATOM 1714 C C . SER A 1 208 ? -6.383 -1.814 11.723 1.00 83.94 208 SER A C 1
ATOM 1716 O O . SER A 1 208 ? -6.025 -2.651 12.547 1.00 83.94 208 SER A O 1
ATOM 1718 N N . LEU A 1 209 ? -7.179 -0.788 12.045 1.00 88.56 209 LEU A N 1
ATOM 1719 C CA . LEU A 1 209 ? -7.708 -0.580 13.396 1.00 88.56 209 LEU A CA 1
ATOM 1720 C C . LEU A 1 209 ? -8.516 -1.791 13.886 1.00 88.56 209 LEU A C 1
ATOM 1722 O O . LEU A 1 209 ? -8.355 -2.237 15.019 1.00 88.56 209 LEU A O 1
ATOM 1726 N N . HIS A 1 210 ? -9.399 -2.330 13.042 1.00 87.06 210 HIS A N 1
ATOM 1727 C CA . HIS A 1 210 ? -10.198 -3.502 13.391 1.00 87.06 210 HIS A CA 1
ATOM 1728 C C . HIS A 1 210 ? -9.320 -4.718 13.694 1.00 87.06 210 HIS A C 1
ATOM 1730 O O . HIS A 1 210 ? -9.631 -5.446 14.635 1.00 87.06 210 HIS A O 1
ATOM 1736 N N . LEU A 1 211 ? -8.250 -4.940 12.931 1.00 82.94 211 LEU A N 1
ATOM 1737 C CA . LEU A 1 211 ? -7.335 -6.057 13.153 1.00 82.94 211 LEU A CA 1
ATOM 1738 C C . LEU A 1 211 ? -6.584 -5.920 14.479 1.00 82.94 211 LEU A C 1
ATOM 1740 O O . LEU A 1 211 ? -6.553 -6.880 15.244 1.00 82.94 211 LEU A O 1
ATOM 1744 N N . ASP A 1 212 ? -6.082 -4.731 14.807 1.00 84.88 212 ASP A N 1
ATOM 1745 C CA . ASP A 1 212 ? -5.381 -4.510 16.077 1.00 84.88 212 ASP A CA 1
ATOM 1746 C C . ASP A 1 212 ? -6.314 -4.626 17.288 1.00 84.88 212 ASP A C 1
ATOM 1748 O O . ASP A 1 212 ? -5.935 -5.179 18.321 1.00 84.88 212 ASP A O 1
ATOM 1752 N N . ILE A 1 213 ? -7.557 -4.147 17.168 1.00 86.69 213 ILE A N 1
ATOM 1753 C CA . ILE A 1 213 ? -8.560 -4.253 18.239 1.00 86.69 213 ILE A CA 1
ATOM 1754 C C . ILE A 1 213 ? -9.065 -5.692 18.397 1.00 86.69 213 ILE A C 1
ATOM 1756 O O . ILE A 1 213 ? -9.313 -6.141 19.515 1.00 86.69 213 ILE A O 1
ATOM 1760 N N . SER A 1 214 ? -9.230 -6.427 17.297 1.00 80.12 214 SER A N 1
ATOM 1761 C CA . SER A 1 214 ? -9.676 -7.827 17.360 1.00 80.12 214 SER A CA 1
ATOM 1762 C C . SER A 1 214 ? -8.546 -8.750 17.820 1.00 80.12 214 SER A C 1
ATOM 1764 O O . SER A 1 214 ? -8.802 -9.789 18.426 1.00 80.12 214 SER A O 1
ATOM 1766 N N . GLY A 1 215 ? -7.289 -8.374 17.559 1.00 70.69 215 GLY A N 1
ATOM 1767 C CA . GLY A 1 215 ? -6.120 -9.192 17.853 1.00 70.69 215 GLY A CA 1
ATOM 1768 C C . GLY A 1 215 ? -6.249 -10.587 17.235 1.00 70.69 215 GLY A C 1
ATOM 1769 O O . GLY A 1 215 ? -6.659 -10.746 16.087 1.00 70.69 215 GLY A O 1
ATOM 1770 N N . SER A 1 216 ? -5.925 -11.619 18.016 1.00 57.62 216 SER A N 1
ATOM 1771 C CA . SER A 1 216 ? -6.118 -13.026 17.632 1.00 57.62 216 SER A CA 1
ATOM 1772 C C . SER A 1 216 ? -7.478 -13.593 18.051 1.00 57.62 216 SER A C 1
ATOM 1774 O O . SER A 1 216 ? -7.657 -14.805 17.975 1.00 57.62 216 SER A O 1
ATOM 1776 N N . ASP A 1 217 ? -8.411 -12.763 18.532 1.00 57.31 217 ASP A N 1
ATOM 1777 C CA . ASP A 1 217 ? -9.701 -13.213 19.053 1.00 57.31 217 ASP A CA 1
ATOM 1778 C C . ASP A 1 217 ? -10.683 -13.490 17.893 1.00 57.31 217 ASP A C 1
ATOM 1780 O O . ASP A 1 217 ? -11.178 -12.559 17.234 1.00 57.31 217 ASP A O 1
ATOM 1784 N N . PRO A 1 218 ? -10.981 -14.770 17.595 1.00 52.78 218 PRO A N 1
ATOM 1785 C CA . PRO A 1 218 ? -11.860 -15.121 16.488 1.00 52.78 218 PRO A CA 1
ATOM 1786 C C . PRO A 1 218 ? -13.308 -14.666 16.728 1.00 52.78 218 PRO A C 1
ATOM 1788 O O . PRO A 1 218 ? -14.040 -14.495 15.750 1.00 52.78 218 PRO A O 1
ATOM 1791 N N . ALA A 1 219 ? -13.715 -14.426 17.984 1.00 52.59 219 ALA A N 1
ATOM 1792 C CA . ALA A 1 219 ? -15.061 -13.970 18.329 1.00 52.59 219 ALA A CA 1
ATOM 1793 C C . ALA A 1 219 ? -15.304 -12.502 17.939 1.00 52.59 219 ALA A C 1
ATOM 1795 O O . ALA A 1 219 ? -16.414 -12.139 17.567 1.00 52.59 219 ALA A O 1
ATOM 1796 N N . LEU A 1 220 ? -14.261 -11.665 17.949 1.00 55.47 220 LEU A N 1
ATOM 1797 C CA . LEU A 1 220 ? -14.338 -10.253 17.533 1.00 55.47 220 LEU A CA 1
ATOM 1798 C C . LEU A 1 220 ? -14.157 -10.051 16.032 1.00 55.47 220 LEU A C 1
ATOM 1800 O O . LEU A 1 220 ? -14.452 -8.990 15.479 1.00 55.47 220 LEU A O 1
ATOM 1804 N N . SER A 1 221 ? -13.700 -11.091 15.351 1.00 50.78 221 SER A N 1
ATOM 1805 C CA . SER A 1 221 ? -13.459 -11.047 13.922 1.00 50.78 221 SER A CA 1
ATOM 1806 C C . SER A 1 221 ? -14.758 -11.273 13.124 1.00 50.78 221 SER A C 1
ATOM 1808 O O . SER A 1 221 ? -14.845 -10.836 11.972 1.00 50.78 221 SER A O 1
ATOM 1810 N N . LEU A 1 222 ? -15.768 -11.957 13.684 1.00 44.88 222 LEU A N 1
ATOM 1811 C CA . LEU A 1 222 ? -16.797 -12.689 12.928 1.00 44.88 222 LEU A CA 1
ATOM 1812 C C . LEU A 1 222 ? -18.138 -12.673 13.687 1.00 44.88 222 LEU A C 1
ATOM 1814 O O . LEU A 1 222 ? -18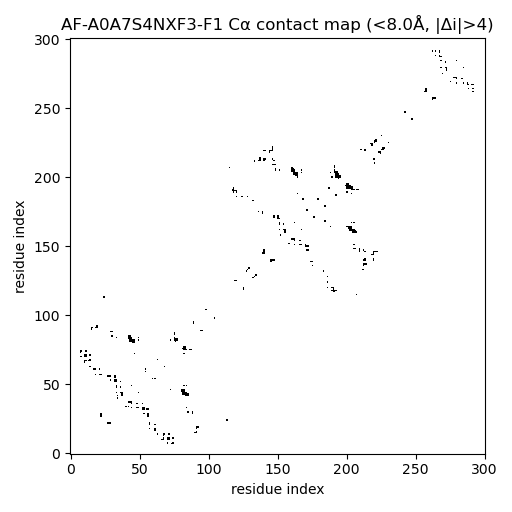.112 -12.908 14.886 1.00 44.88 222 LEU A O 1
ATOM 1818 N N . PRO A 1 223 ? -19.310 -12.513 13.037 1.00 44.53 223 PRO A N 1
ATOM 1819 C CA . PRO A 1 223 ? -20.595 -12.720 13.717 1.00 44.53 223 PRO A CA 1
ATOM 1820 C C . PRO A 1 223 ? -20.821 -14.187 14.136 1.00 44.53 223 PRO A C 1
ATOM 1822 O O . PRO A 1 223 ? -21.668 -14.440 14.976 1.00 44.53 223 PRO A O 1
ATOM 1825 N N . ASP A 1 224 ? -20.070 -15.125 13.533 1.00 38.78 224 ASP A N 1
ATOM 1826 C CA . ASP A 1 224 ? -20.178 -16.589 13.695 1.00 38.78 224 ASP A CA 1
ATOM 1827 C C . ASP A 1 224 ? -18.870 -17.327 13.311 1.00 38.78 224 ASP A C 1
ATOM 1829 O O . ASP A 1 224 ? -18.861 -18.392 12.695 1.00 38.78 224 ASP A O 1
ATOM 1833 N N . GLY A 1 225 ? -17.701 -16.762 13.599 1.00 39.75 225 GLY A N 1
ATOM 1834 C CA . GLY A 1 225 ? -16.453 -17.495 13.351 1.00 39.75 225 GLY A CA 1
ATOM 1835 C C . GLY A 1 225 ? -16.026 -17.691 11.872 1.00 39.75 225 GLY A C 1
ATOM 1836 O O . GLY A 1 225 ? -15.101 -18.463 11.627 1.00 39.75 225 GLY A O 1
ATOM 1837 N N . LEU A 1 226 ? -16.593 -16.985 10.872 1.00 33.44 226 LEU A N 1
ATOM 1838 C CA . LEU A 1 226 ? -16.124 -17.025 9.463 1.00 33.44 226 LEU A CA 1
ATOM 1839 C C . LEU A 1 226 ? -15.900 -15.645 8.822 1.00 33.44 226 LEU A C 1
ATOM 1841 O O . LEU A 1 226 ? -16.804 -14.811 8.824 1.00 33.44 226 LEU A O 1
ATOM 1845 N N . THR A 1 227 ? -14.707 -15.399 8.245 1.00 40.66 227 THR A N 1
ATOM 1846 C CA . THR A 1 227 ? -14.320 -14.058 7.747 1.00 40.66 227 THR A CA 1
ATOM 1847 C C . THR A 1 227 ? -15.207 -13.649 6.601 1.00 40.66 227 THR A C 1
ATOM 1849 O O . THR A 1 227 ? -15.425 -14.418 5.675 1.00 40.66 227 THR A O 1
ATOM 1852 N N . GLN A 1 228 ? -15.727 -12.423 6.663 1.00 42.25 228 GLN A N 1
ATOM 1853 C CA . GLN A 1 228 ? -16.567 -11.859 5.612 1.00 42.25 228 GLN A CA 1
ATOM 1854 C C . GLN A 1 228 ? -15.830 -11.866 4.266 1.00 42.25 228 GLN A C 1
ATOM 1856 O O . GLN A 1 228 ? -16.446 -12.154 3.255 1.00 42.25 228 GLN A O 1
ATOM 1861 N N . SER A 1 229 ? -14.497 -11.743 4.260 1.00 40.19 229 SER A N 1
ATOM 1862 C CA . SER A 1 229 ? -13.658 -11.985 3.079 1.00 40.19 229 SER A CA 1
ATOM 1863 C C . SER A 1 229 ? -13.678 -13.441 2.591 1.00 40.19 229 SER A C 1
ATOM 1865 O O . SER A 1 229 ? -13.701 -13.662 1.388 1.00 40.19 229 SER A O 1
ATOM 1867 N N . THR A 1 230 ? -13.742 -14.440 3.476 1.00 39.19 230 THR A N 1
ATOM 1868 C CA . THR A 1 230 ? -13.907 -15.861 3.106 1.00 39.19 230 THR A CA 1
ATOM 1869 C C . THR A 1 230 ? -15.337 -16.176 2.668 1.00 39.19 230 THR A C 1
ATOM 1871 O O . THR A 1 230 ? -15.534 -16.985 1.764 1.00 39.19 230 THR A O 1
ATOM 1874 N N . ILE A 1 231 ? -16.345 -15.539 3.270 1.00 40.09 231 ILE A N 1
ATOM 1875 C CA . ILE A 1 231 ? -17.753 -15.666 2.873 1.00 40.09 231 ILE A CA 1
ATOM 1876 C C . ILE A 1 231 ? -17.964 -15.014 1.502 1.00 40.09 231 ILE A C 1
ATOM 1878 O O . ILE A 1 231 ? -18.581 -15.628 0.640 1.00 40.09 231 ILE A O 1
ATOM 1882 N N . GLU A 1 232 ? -17.383 -13.841 1.255 1.00 43.00 232 GLU A N 1
ATOM 1883 C CA . GLU A 1 232 ? -17.467 -13.113 -0.015 1.00 43.00 232 GLU A CA 1
ATOM 1884 C C . GLU A 1 232 ? -16.577 -13.717 -1.104 1.00 43.00 232 GLU A C 1
ATOM 1886 O O . GLU A 1 232 ? -16.995 -13.758 -2.254 1.00 43.00 232 GLU A O 1
ATOM 1891 N N . GLN A 1 233 ? -15.403 -14.275 -0.789 1.00 42.78 233 GLN A N 1
ATOM 1892 C CA . GLN A 1 233 ? -14.622 -15.072 -1.749 1.00 42.78 233 GLN A CA 1
ATOM 1893 C C . GLN A 1 233 ? -15.340 -16.377 -2.109 1.00 42.78 233 GLN A C 1
ATOM 1895 O O . GLN A 1 233 ? -15.337 -16.781 -3.269 1.00 42.78 233 GLN A O 1
ATOM 1900 N N . ARG A 1 234 ? -16.025 -17.016 -1.149 1.00 39.41 234 ARG A N 1
ATOM 1901 C CA . ARG A 1 234 ? -16.868 -18.189 -1.427 1.00 39.41 234 ARG A CA 1
ATOM 1902 C C . ARG A 1 234 ? -18.130 -17.828 -2.212 1.00 39.41 234 ARG A C 1
ATOM 1904 O O . ARG A 1 234 ? -18.505 -18.586 -3.097 1.00 39.41 234 ARG A O 1
ATOM 1911 N N . GLN A 1 235 ? -18.770 -16.696 -1.925 1.00 40.34 235 GLN A N 1
ATOM 1912 C CA . GLN A 1 235 ? -19.961 -16.230 -2.644 1.00 40.34 235 GLN A CA 1
ATOM 1913 C C . GLN A 1 235 ? -19.617 -15.714 -4.047 1.00 40.34 235 GLN A C 1
ATOM 1915 O O . GLN A 1 235 ? -20.258 -16.127 -5.004 1.00 40.34 235 GLN A O 1
ATOM 1920 N N . SER A 1 236 ? -18.545 -14.938 -4.219 1.00 47.16 236 SER A N 1
ATOM 1921 C CA . SER A 1 236 ? -18.093 -14.463 -5.539 1.00 47.16 236 SER A CA 1
ATOM 1922 C C . SER A 1 236 ? -17.626 -15.600 -6.451 1.00 47.16 236 SER A C 1
ATOM 1924 O O . SER A 1 236 ? -17.922 -15.579 -7.642 1.00 47.16 236 SER A O 1
ATOM 1926 N N . HIS A 1 237 ? -16.990 -16.646 -5.910 1.00 43.50 237 HIS A N 1
ATOM 1927 C CA . HIS A 1 237 ? -16.658 -17.850 -6.683 1.00 43.50 237 HIS A CA 1
ATOM 1928 C C . HIS A 1 237 ? -17.894 -18.719 -7.013 1.00 43.50 237 HIS A C 1
ATOM 1930 O O . HIS A 1 237 ? -17.850 -19.524 -7.943 1.00 43.50 237 HIS A O 1
ATOM 1936 N N . MET A 1 238 ? -19.005 -18.568 -6.280 1.00 40.09 238 MET A N 1
ATOM 1937 C CA . MET A 1 238 ? -20.295 -19.213 -6.583 1.00 40.09 238 MET A CA 1
ATOM 1938 C C . MET A 1 238 ? -21.167 -18.388 -7.543 1.00 40.09 238 MET A C 1
ATOM 1940 O O . MET A 1 238 ? -21.953 -18.965 -8.293 1.00 40.09 238 MET A O 1
ATOM 1944 N N . ASP A 1 239 ? -21.022 -17.063 -7.546 1.00 42.69 239 ASP A N 1
ATOM 1945 C CA . ASP A 1 239 ? -21.784 -16.145 -8.401 1.00 42.69 239 ASP A CA 1
ATOM 1946 C C . ASP A 1 239 ? -21.099 -15.882 -9.757 1.00 42.69 239 ASP A C 1
ATOM 1948 O O . ASP A 1 239 ? -21.761 -15.473 -10.709 1.00 42.69 239 ASP A O 1
ATOM 1952 N N . ALA A 1 240 ? -19.803 -16.193 -9.887 1.00 44.75 240 ALA A N 1
ATOM 1953 C CA . ALA A 1 240 ? -19.065 -16.147 -11.154 1.00 44.75 240 ALA A CA 1
ATOM 1954 C C . ALA A 1 240 ? -19.300 -17.368 -12.068 1.00 44.75 240 ALA A C 1
ATOM 1956 O O . ALA A 1 240 ? -18.867 -17.369 -13.221 1.00 44.75 240 ALA A O 1
ATOM 1957 N N . ILE A 1 241 ? -19.989 -18.409 -11.587 1.00 44.31 241 ILE A N 1
ATOM 1958 C CA . ILE A 1 241 ? -20.454 -19.505 -12.443 1.00 44.31 241 ILE A CA 1
ATOM 1959 C C . ILE A 1 241 ? -21.822 -19.080 -1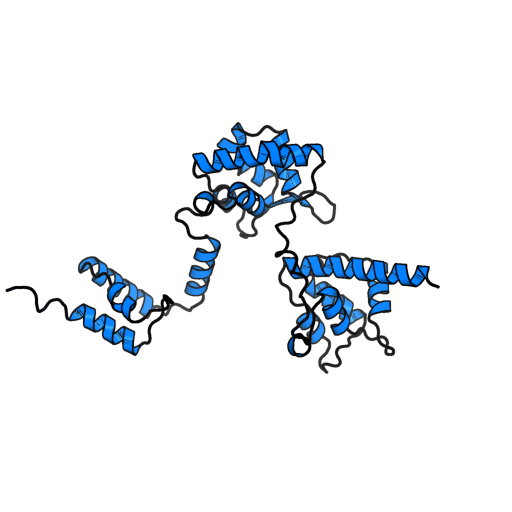2.984 1.00 44.31 241 ILE A C 1
ATOM 1961 O O . ILE A 1 241 ? -22.724 -18.849 -12.175 1.00 44.31 241 ILE A O 1
ATOM 1965 N N . PRO A 1 242 ? -22.031 -18.973 -14.311 1.00 42.09 242 PRO A N 1
ATOM 1966 C CA . PRO A 1 242 ? -23.340 -18.631 -14.854 1.00 42.09 242 PRO A CA 1
ATOM 1967 C C . PRO A 1 242 ? -24.367 -19.656 -14.358 1.00 42.09 242 PRO A C 1
ATOM 1969 O O . PRO A 1 242 ? -24.374 -20.813 -14.787 1.00 42.09 242 PRO A O 1
ATOM 1972 N N . ARG A 1 243 ? -25.217 -19.249 -13.405 1.00 45.91 243 ARG A N 1
ATOM 1973 C CA . ARG A 1 243 ? -26.265 -20.114 -12.860 1.00 45.91 243 ARG A CA 1
ATOM 1974 C C . ARG A 1 243 ? -27.244 -20.417 -13.981 1.00 45.91 243 ARG A C 1
ATOM 1976 O O . ARG A 1 243 ? -28.008 -19.551 -14.398 1.00 45.91 243 ARG A O 1
ATOM 1983 N N . ILE A 1 244 ? -27.231 -21.655 -14.465 1.00 50.22 244 ILE A N 1
ATOM 1984 C CA . ILE A 1 244 ? -28.202 -22.132 -15.449 1.00 50.22 244 ILE A CA 1
ATOM 1985 C C . ILE A 1 244 ? -29.596 -22.002 -14.799 1.00 50.22 244 ILE A C 1
ATOM 1987 O O . ILE A 1 244 ? -29.830 -22.649 -13.776 1.00 50.22 244 ILE A O 1
ATOM 1991 N N . PRO A 1 245 ? -30.542 -21.215 -15.350 1.00 48.53 245 PRO A N 1
ATOM 1992 C CA . PRO A 1 245 ? -31.847 -20.945 -14.722 1.00 48.53 245 PRO A CA 1
ATOM 1993 C C . PRO A 1 245 ? -32.679 -22.202 -14.402 1.00 48.53 245 PRO A C 1
ATOM 1995 O O . PRO A 1 245 ? -33.537 -22.202 -13.520 1.00 48.53 245 PRO A O 1
ATOM 1998 N N . VAL A 1 246 ? -32.414 -23.303 -15.108 1.00 47.31 246 VAL A N 1
ATOM 1999 C CA . VAL A 1 246 ? -33.026 -24.616 -14.860 1.00 47.31 246 VAL A CA 1
ATOM 2000 C C . VAL A 1 246 ? -32.536 -25.231 -13.540 1.00 47.31 246 VAL A C 1
ATOM 2002 O O . VAL A 1 246 ? -33.321 -25.857 -12.824 1.00 47.31 246 VAL A O 1
ATOM 2005 N N . LEU A 1 247 ? -31.265 -25.023 -13.176 1.00 49.78 247 LEU A N 1
ATOM 2006 C CA . LEU A 1 247 ? -30.685 -25.543 -11.935 1.00 49.78 247 LEU A CA 1
ATOM 2007 C C . LEU A 1 247 ? -31.245 -24.826 -10.707 1.00 49.78 247 LEU A C 1
ATOM 2009 O O . LEU A 1 247 ? -31.539 -25.490 -9.722 1.00 49.78 247 LEU A O 1
ATOM 2013 N N . SER A 1 248 ? -31.518 -23.523 -10.771 1.00 56.62 248 SER A N 1
ATOM 2014 C CA . SER A 1 248 ? -32.114 -22.785 -9.647 1.00 56.62 248 SER A CA 1
ATOM 2015 C C . SER A 1 248 ? -33.563 -23.208 -9.354 1.00 56.62 248 SER A C 1
ATOM 2017 O O . SER A 1 248 ? -33.975 -23.270 -8.191 1.00 56.62 248 SER A O 1
ATOM 2019 N N . GLN A 1 249 ? -34.338 -23.600 -10.373 1.00 56.47 249 GLN A N 1
ATOM 2020 C CA . GLN A 1 249 ? -35.653 -24.224 -10.164 1.00 56.47 249 GLN A CA 1
ATOM 2021 C C . GLN A 1 249 ? -35.540 -25.630 -9.558 1.00 56.47 249 GLN A C 1
ATOM 2023 O O . GLN A 1 249 ? -36.327 -25.989 -8.674 1.00 56.47 249 GLN A O 1
ATOM 2028 N N . LEU A 1 250 ? -34.563 -26.419 -10.013 1.00 60.91 250 LEU A N 1
ATOM 2029 C CA . LEU A 1 250 ? -34.297 -27.757 -9.489 1.00 60.91 250 LEU A CA 1
ATOM 2030 C C . LEU A 1 250 ? -33.822 -27.700 -8.031 1.00 60.91 250 LEU A C 1
ATOM 2032 O O . LEU A 1 250 ? -34.360 -28.414 -7.190 1.00 60.91 250 LEU A O 1
ATOM 2036 N N . GLU A 1 251 ? -32.906 -26.793 -7.702 1.00 64.69 251 GLU A N 1
ATOM 2037 C CA . GLU A 1 251 ? -32.433 -26.514 -6.345 1.00 64.69 251 GLU A CA 1
ATOM 2038 C C . GLU A 1 251 ? -33.577 -26.104 -5.423 1.00 64.69 251 GLU A C 1
ATOM 2040 O O . GLU A 1 251 ? -33.672 -26.604 -4.301 1.00 64.69 251 GLU A O 1
ATOM 2045 N N . ARG A 1 252 ? -34.489 -25.239 -5.892 1.00 65.00 252 ARG A N 1
ATOM 2046 C CA . ARG A 1 252 ? -35.669 -24.840 -5.114 1.00 65.00 252 ARG A CA 1
ATOM 2047 C C . ARG A 1 252 ? -36.568 -26.039 -4.813 1.00 65.00 252 ARG A C 1
ATOM 2049 O O . ARG A 1 252 ? -37.004 -26.196 -3.674 1.00 65.00 252 ARG A O 1
ATOM 2056 N N . ARG A 1 253 ? -36.803 -26.911 -5.800 1.00 64.25 253 ARG A N 1
ATOM 2057 C CA . ARG A 1 253 ? -37.579 -28.152 -5.619 1.00 64.25 253 ARG A CA 1
ATOM 2058 C C . ARG A 1 253 ? -36.885 -29.129 -4.671 1.00 64.25 253 ARG A C 1
ATOM 2060 O O . ARG A 1 253 ? -37.532 -29.657 -3.773 1.00 64.25 253 ARG A O 1
ATOM 2067 N N . VAL A 1 254 ? -35.578 -29.340 -4.822 1.00 71.12 254 VAL A N 1
ATOM 2068 C CA . VAL A 1 254 ? -34.793 -30.219 -3.941 1.00 71.12 254 VAL A CA 1
ATOM 2069 C C . VAL A 1 254 ? -34.800 -29.684 -2.509 1.00 71.12 254 VAL A C 1
ATOM 2071 O O . VAL A 1 254 ? -35.050 -30.448 -1.579 1.00 71.12 254 VAL A O 1
ATOM 2074 N N . ARG A 1 255 ? -34.624 -28.370 -2.318 1.00 70.69 255 ARG A N 1
ATOM 2075 C CA . ARG A 1 255 ? -34.688 -27.712 -1.004 1.00 70.69 255 ARG A CA 1
ATOM 2076 C C . ARG A 1 255 ? -36.058 -27.880 -0.351 1.00 70.69 255 ARG A C 1
ATOM 2078 O O . ARG A 1 255 ? -36.116 -28.177 0.839 1.00 70.69 255 ARG A O 1
ATOM 2085 N N . GLN A 1 256 ? -37.135 -27.735 -1.123 1.00 66.56 256 GLN A N 1
ATOM 2086 C CA . GLN A 1 256 ? -38.498 -27.951 -0.642 1.00 66.56 256 GLN A CA 1
ATOM 2087 C C . GLN A 1 256 ? -38.706 -29.403 -0.193 1.00 66.56 256 GLN A C 1
ATOM 2089 O O . GLN A 1 256 ? -39.113 -29.641 0.937 1.00 66.56 256 GLN A O 1
ATOM 2094 N N . ILE A 1 257 ? -38.305 -30.382 -1.011 1.00 68.94 257 ILE A N 1
ATOM 2095 C CA . ILE A 1 257 ? -38.406 -31.809 -0.666 1.00 68.94 257 ILE A CA 1
ATOM 2096 C C . ILE A 1 257 ? -37.587 -32.142 0.588 1.00 68.94 257 ILE A C 1
ATOM 2098 O O . ILE A 1 257 ? -38.041 -32.921 1.426 1.00 68.94 257 ILE A O 1
ATOM 2102 N N . CYS A 1 258 ? -36.392 -31.564 0.738 1.00 70.62 258 CYS A N 1
ATOM 2103 C CA . CYS A 1 258 ? -35.560 -31.794 1.918 1.00 70.62 258 CYS A CA 1
ATOM 2104 C C . CYS A 1 258 ? -36.184 -31.209 3.188 1.00 70.62 258 CYS A C 1
ATOM 2106 O O . CYS A 1 258 ? -36.118 -31.850 4.235 1.00 70.62 258 CYS A O 1
ATOM 2108 N N . ARG A 1 259 ? -36.830 -30.038 3.094 1.00 70.38 259 ARG A N 1
ATOM 2109 C CA . ARG A 1 259 ? -37.578 -29.429 4.204 1.00 70.38 259 ARG A CA 1
ATOM 2110 C C . ARG A 1 259 ? -38.800 -30.263 4.577 1.00 70.38 259 ARG A C 1
ATOM 2112 O O . ARG A 1 259 ? -38.917 -30.671 5.729 1.00 70.38 259 ARG A O 1
ATOM 2119 N N . ASP A 1 260 ? -39.639 -30.593 3.600 1.00 69.06 260 ASP A N 1
ATOM 2120 C CA . ASP A 1 260 ? -40.901 -31.309 3.824 1.00 69.06 260 ASP A CA 1
ATOM 2121 C C . ASP A 1 260 ? -40.663 -32.723 4.371 1.00 69.06 260 ASP A C 1
ATOM 2123 O O . ASP A 1 260 ? -41.380 -33.203 5.247 1.00 69.06 260 ASP A O 1
ATOM 2127 N N . LYS A 1 261 ? -39.611 -33.398 3.892 1.00 68.06 261 LYS A N 1
ATOM 2128 C CA . LYS A 1 261 ? -39.264 -34.758 4.325 1.00 68.06 261 LYS A CA 1
ATOM 2129 C C . LYS A 1 261 ? -38.258 -34.805 5.480 1.00 68.06 261 LYS A C 1
ATOM 2131 O O . LYS A 1 261 ? -37.872 -35.910 5.864 1.00 68.06 261 LYS A O 1
ATOM 2136 N N . LYS A 1 262 ? -37.839 -33.650 6.021 1.00 71.69 262 LYS A N 1
ATOM 2137 C CA . LYS A 1 262 ? -36.770 -33.510 7.033 1.00 71.69 262 LYS A CA 1
ATOM 2138 C C . LYS A 1 262 ? -35.510 -34.312 6.667 1.00 71.69 262 LYS A C 1
ATOM 2140 O O . LYS A 1 262 ? -34.920 -34.998 7.498 1.00 71.69 262 LYS A O 1
ATOM 2145 N N . LEU A 1 263 ? -35.125 -34.273 5.391 1.00 69.44 263 LEU A N 1
ATOM 2146 C CA . LEU A 1 263 ? -33.970 -35.005 4.879 1.00 69.44 263 LEU A CA 1
ATOM 2147 C C . LEU A 1 263 ? -32.705 -34.183 5.100 1.00 69.44 263 LEU A C 1
ATOM 2149 O O . LEU A 1 263 ? -32.495 -33.153 4.460 1.00 69.44 263 LEU A O 1
ATOM 2153 N N . HIS A 1 264 ? -31.834 -34.678 5.973 1.00 74.81 264 HIS A N 1
ATOM 2154 C CA . HIS A 1 264 ? -30.477 -34.172 6.098 1.00 74.81 264 HIS A CA 1
ATOM 2155 C C . HIS A 1 264 ? -29.613 -34.874 5.044 1.00 74.81 264 HIS A C 1
ATOM 2157 O O . HIS A 1 264 ? -29.297 -36.050 5.192 1.00 74.81 264 HIS A O 1
ATOM 2163 N N . LEU A 1 265 ? -29.305 -34.188 3.938 1.00 71.25 265 LEU A N 1
ATOM 2164 C CA . LEU A 1 265 ? -28.568 -34.783 2.813 1.00 71.25 265 LEU A CA 1
ATOM 2165 C C . LEU A 1 265 ? -27.078 -34.977 3.114 1.00 71.25 265 LEU A C 1
ATOM 2167 O O . LEU A 1 265 ? -26.489 -35.944 2.644 1.00 71.25 265 LEU A O 1
ATOM 2171 N N . LEU A 1 266 ? -26.487 -34.092 3.919 1.00 71.12 266 LEU A N 1
ATOM 2172 C CA . LEU A 1 266 ? -25.048 -34.043 4.186 1.00 71.12 266 LEU A CA 1
ATOM 2173 C C . LEU A 1 266 ? -24.426 -35.394 4.624 1.00 71.12 266 LEU A C 1
ATOM 2175 O O . LEU A 1 266 ? -23.396 -35.768 4.061 1.00 71.12 266 LEU A O 1
ATOM 2179 N N . PRO A 1 267 ? -25.050 -36.196 5.514 1.00 77.50 267 PRO A N 1
ATOM 2180 C CA . PRO A 1 267 ? -24.503 -37.484 5.944 1.00 77.50 267 PRO A CA 1
ATOM 2181 C C . PRO A 1 267 ? -24.401 -38.524 4.820 1.00 77.50 267 PRO A C 1
ATOM 2183 O O . PRO A 1 267 ? -23.589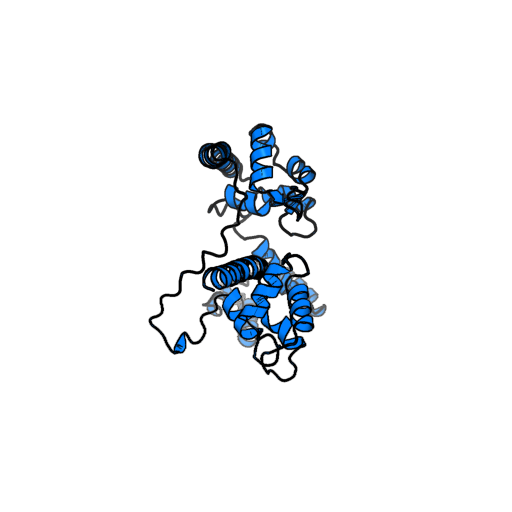 -39.434 4.909 1.00 77.50 267 PRO A O 1
ATOM 2186 N N . PHE A 1 268 ? -25.186 -38.404 3.741 1.00 74.31 268 PHE A N 1
ATOM 2187 C CA . PHE A 1 268 ? -25.121 -39.332 2.601 1.00 74.31 268 PHE A CA 1
ATOM 2188 C C . PHE A 1 268 ? -23.925 -39.071 1.671 1.00 74.31 268 PHE A C 1
ATOM 2190 O O . PHE A 1 268 ? -23.634 -39.894 0.799 1.00 74.31 268 PHE A O 1
ATOM 2197 N N . PHE A 1 269 ? -23.251 -37.931 1.839 1.00 77.50 269 PHE A N 1
ATOM 2198 C CA . PHE A 1 269 ? -22.072 -37.533 1.066 1.00 77.50 269 PHE A CA 1
ATOM 2199 C C . PHE A 1 269 ? -20.790 -37.555 1.901 1.00 77.50 269 PHE A C 1
ATOM 2201 O O . PHE A 1 269 ? -19.705 -37.666 1.339 1.00 77.50 269 PHE A O 1
ATOM 2208 N N . GLN A 1 270 ? -20.916 -37.512 3.229 1.00 74.56 270 GLN A N 1
ATOM 2209 C CA . GLN A 1 270 ? -19.795 -37.461 4.166 1.00 74.56 270 GLN A CA 1
ATOM 2210 C C . GLN A 1 270 ? -18.835 -38.656 4.023 1.00 74.56 270 GLN A C 1
ATOM 2212 O O . GLN A 1 270 ? -17.622 -38.467 4.050 1.00 74.56 270 GLN A O 1
ATOM 2217 N N . ASP A 1 271 ? -19.360 -39.860 3.772 1.00 73.75 271 ASP A N 1
ATOM 2218 C CA . ASP A 1 271 ? -18.548 -41.073 3.566 1.00 73.75 271 ASP A CA 1
ATOM 2219 C C . ASP A 1 271 ? -17.685 -41.013 2.291 1.00 73.75 271 ASP A C 1
ATOM 2221 O O . ASP A 1 271 ? -16.658 -41.690 2.182 1.00 73.75 271 ASP A O 1
ATOM 2225 N N . PHE A 1 272 ? -18.106 -40.200 1.319 1.00 72.69 272 PHE A N 1
ATOM 2226 C CA . PHE A 1 272 ? -17.483 -40.083 0.002 1.00 72.69 272 PHE A CA 1
ATOM 2227 C C . PHE A 1 272 ? -16.599 -38.839 -0.151 1.00 72.69 272 PHE A C 1
ATOM 2229 O O . PHE A 1 272 ? -15.872 -38.740 -1.136 1.00 72.69 272 PHE A O 1
ATOM 2236 N N . ASP A 1 273 ? -16.618 -37.929 0.825 1.00 77.69 273 ASP A N 1
ATOM 2237 C CA . ASP A 1 273 ? -15.806 -36.711 0.869 1.00 77.69 273 ASP A CA 1
ATOM 2238 C C . ASP A 1 273 ? -14.907 -36.701 2.116 1.00 77.69 273 ASP A C 1
ATOM 2240 O O . ASP A 1 273 ? -14.967 -35.824 2.981 1.00 77.69 273 ASP A O 1
ATOM 2244 N N . LYS A 1 274 ? -14.049 -37.726 2.221 1.00 73.19 274 LYS A N 1
AT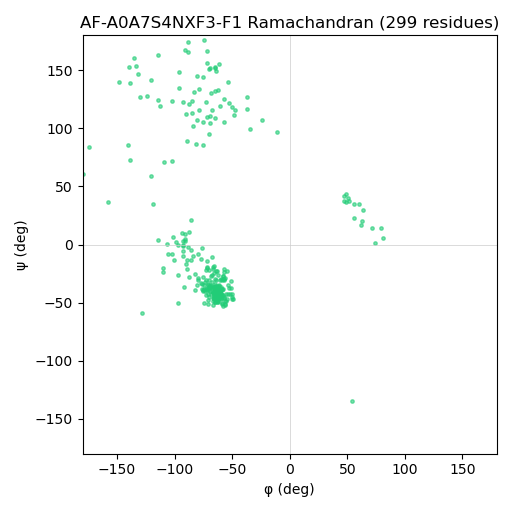OM 2245 C CA . LYS A 1 274 ? -13.140 -37.926 3.367 1.00 73.19 274 LYS A CA 1
ATOM 2246 C C . LYS A 1 274 ? -12.196 -36.741 3.602 1.00 73.19 274 LYS A C 1
ATOM 2248 O O . LYS A 1 274 ? -11.781 -36.512 4.733 1.00 73.19 274 LYS A O 1
ATOM 2253 N N . MET A 1 275 ? -11.879 -35.988 2.546 1.00 67.69 275 MET A N 1
ATOM 2254 C CA . MET A 1 275 ? -11.016 -34.804 2.594 1.00 67.69 275 MET A CA 1
ATOM 2255 C C . MET A 1 275 ? -11.785 -33.491 2.841 1.00 67.69 275 MET A C 1
ATOM 2257 O O . MET A 1 275 ? -11.168 -32.431 2.835 1.00 67.69 275 MET A O 1
ATOM 2261 N N . ARG A 1 276 ? -13.109 -33.538 3.078 1.00 66.94 276 ARG A N 1
ATOM 2262 C CA . ARG A 1 276 ? -13.979 -32.363 3.309 1.00 66.94 276 ARG A CA 1
ATOM 2263 C C . ARG A 1 276 ? -13.839 -31.285 2.230 1.00 66.94 276 ARG A C 1
ATOM 2265 O O . ARG A 1 276 ? -13.861 -30.087 2.512 1.00 66.94 276 ARG A O 1
ATOM 2272 N N . THR A 1 277 ? -13.673 -31.725 0.991 1.00 70.62 277 THR A N 1
ATOM 2273 C CA . THR A 1 277 ? -13.492 -30.859 -0.176 1.00 70.62 277 THR A CA 1
ATOM 2274 C C . THR A 1 277 ? -14.788 -30.164 -0.582 1.00 70.62 277 THR A C 1
ATOM 2276 O O . THR A 1 277 ? -14.744 -29.123 -1.230 1.00 70.62 277 THR A O 1
ATOM 2279 N N . GLY A 1 278 ? -15.942 -30.716 -0.199 1.00 70.50 278 GLY A N 1
ATOM 2280 C CA . GLY A 1 278 ? -17.262 -30.268 -0.628 1.00 70.50 278 GLY A CA 1
ATOM 2281 C C . GLY A 1 278 ? -17.673 -30.789 -2.009 1.00 70.50 278 GLY A C 1
ATOM 2282 O O . GLY A 1 278 ? -18.735 -30.405 -2.498 1.00 70.50 278 GLY A O 1
ATOM 2283 N N . PHE A 1 279 ? -16.878 -31.664 -2.638 1.00 68.06 279 PHE A N 1
ATOM 2284 C CA . PHE A 1 279 ? -17.127 -32.177 -3.986 1.00 68.06 279 PHE A CA 1
ATOM 2285 C C . PHE A 1 279 ? -17.276 -33.702 -3.991 1.00 68.06 279 PHE A C 1
ATOM 2287 O O . PHE A 1 279 ? -16.559 -34.426 -3.307 1.00 68.06 279 PHE A O 1
ATOM 2294 N N . CYS A 1 280 ? -18.197 -34.210 -4.812 1.00 74.81 280 CYS A N 1
ATOM 2295 C CA . CYS A 1 280 ? -18.325 -35.639 -5.094 1.00 74.81 280 CYS A CA 1
ATOM 2296 C C . CYS A 1 280 ? -18.474 -35.863 -6.601 1.00 74.81 280 CYS A C 1
ATOM 2298 O O . CYS A 1 280 ? -18.929 -34.985 -7.337 1.00 74.81 280 CYS A O 1
ATOM 2300 N N . THR A 1 281 ? -18.079 -37.040 -7.086 1.00 76.00 281 THR A N 1
ATOM 2301 C CA . THR A 1 281 ? -18.224 -37.365 -8.510 1.00 76.00 281 THR A CA 1
ATOM 2302 C C . THR A 1 281 ? -19.701 -37.552 -8.871 1.00 76.00 281 THR A C 1
ATOM 2304 O O . THR A 1 281 ? -20.497 -38.008 -8.052 1.00 76.00 281 THR A O 1
ATOM 2307 N N . SER A 1 282 ? -20.084 -37.262 -10.119 1.00 70.00 282 SER A N 1
ATOM 2308 C CA . SER A 1 282 ? -21.480 -37.387 -10.592 1.00 70.00 282 SER A CA 1
ATOM 2309 C C . SER A 1 282 ? -22.088 -38.785 -10.348 1.00 70.00 282 SER A C 1
ATOM 2311 O O . SER A 1 282 ? -23.261 -38.929 -9.985 1.00 70.00 282 SER A O 1
ATOM 2313 N N . LYS A 1 283 ? -21.257 -39.833 -10.446 1.00 74.50 283 LYS A N 1
ATOM 2314 C CA . LYS A 1 283 ? -21.641 -41.218 -10.137 1.00 74.50 283 LYS A CA 1
ATOM 2315 C C . LYS A 1 283 ? -21.988 -41.396 -8.655 1.00 74.50 283 LYS A C 1
ATOM 2317 O O . LYS A 1 283 ? -23.021 -41.983 -8.342 1.00 74.50 283 LYS A O 1
ATOM 2322 N N . ILE A 1 284 ? -21.167 -40.851 -7.755 1.00 76.50 284 ILE A N 1
ATOM 2323 C CA . ILE A 1 284 ? -21.422 -40.859 -6.308 1.00 76.50 284 ILE A CA 1
ATOM 2324 C C . ILE A 1 284 ? -22.665 -40.030 -5.988 1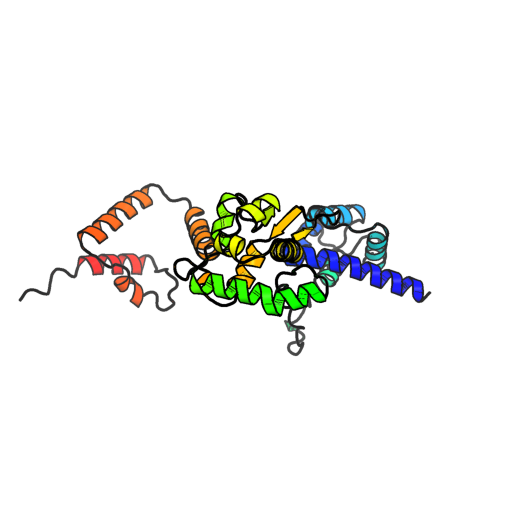.00 76.50 284 ILE A C 1
ATOM 2326 O O . ILE A 1 284 ? -23.517 -40.486 -5.233 1.00 76.50 284 ILE A O 1
ATOM 2330 N N . PHE A 1 285 ? -22.823 -38.866 -6.621 1.00 79.56 285 PHE A N 1
ATOM 2331 C CA . PHE A 1 285 ? -23.976 -37.997 -6.410 1.00 79.56 285 PHE A CA 1
ATOM 2332 C C . PHE A 1 285 ? -25.300 -38.714 -6.685 1.00 79.56 285 PHE A C 1
ATOM 2334 O O . PHE A 1 285 ? -26.206 -38.721 -5.851 1.00 79.56 285 PHE A O 1
ATOM 2341 N N . THR A 1 286 ? -25.380 -39.399 -7.823 1.00 76.75 286 THR A N 1
ATOM 2342 C CA . THR A 1 286 ? -26.566 -40.169 -8.214 1.00 76.75 286 THR A CA 1
ATOM 2343 C C . THR A 1 286 ? -26.852 -41.307 -7.228 1.00 76.75 286 THR A C 1
ATOM 2345 O O . THR A 1 286 ? -27.995 -41.506 -6.814 1.00 76.75 286 THR A O 1
ATOM 2348 N N . VAL A 1 287 ? -25.813 -42.031 -6.798 1.00 76.00 287 VAL A N 1
ATOM 2349 C CA . VAL A 1 287 ? -25.936 -43.132 -5.829 1.00 76.00 287 VAL A CA 1
ATOM 2350 C C . VAL A 1 287 ? -26.395 -42.625 -4.458 1.00 76.00 287 VAL A C 1
ATOM 2352 O O . VAL A 1 287 ? -27.329 -43.187 -3.886 1.00 76.00 287 VAL A O 1
ATOM 2355 N N . SER A 1 288 ? -25.803 -41.545 -3.945 1.00 72.88 288 SER A N 1
ATOM 2356 C CA . SER A 1 288 ? -26.136 -40.969 -2.636 1.00 72.88 288 SER A CA 1
ATOM 2357 C C . SER A 1 288 ? -27.561 -40.413 -2.587 1.00 72.88 288 SER A C 1
ATOM 2359 O O . SER A 1 288 ? -28.281 -40.656 -1.616 1.00 72.88 288 SER A O 1
ATOM 2361 N N . VAL A 1 289 ? -28.021 -39.751 -3.655 1.00 72.06 289 VAL A N 1
ATOM 2362 C CA . VAL A 1 289 ? -29.407 -39.257 -3.758 1.00 72.06 289 VAL A CA 1
ATOM 2363 C C . VAL A 1 289 ? -30.413 -40.414 -3.830 1.00 72.06 289 VAL A C 1
ATOM 2365 O O . VAL A 1 289 ? -31.450 -40.375 -3.161 1.00 72.06 289 VAL A O 1
ATOM 2368 N N . ASN A 1 290 ? -30.106 -41.483 -4.572 1.00 69.56 290 ASN A N 1
ATOM 2369 C CA . ASN A 1 290 ? -30.971 -42.665 -4.650 1.00 69.56 290 ASN A CA 1
ATOM 2370 C C . ASN A 1 290 ? -31.012 -43.452 -3.327 1.00 69.56 290 ASN A C 1
ATOM 2372 O O . ASN A 1 290 ? -32.075 -43.929 -2.926 1.00 69.56 290 ASN A O 1
ATOM 2376 N N . LYS A 1 291 ? -29.901 -43.506 -2.584 1.00 67.19 291 LYS A N 1
ATOM 2377 C CA . LYS A 1 291 ? -29.835 -44.113 -1.243 1.00 67.19 291 LYS A CA 1
ATOM 2378 C C . LYS A 1 291 ? -30.701 -43.359 -0.222 1.00 67.19 291 LYS A C 1
ATOM 2380 O O . LYS A 1 291 ? -31.321 -43.984 0.637 1.00 67.19 291 LYS A O 1
ATOM 2385 N N . GLY A 1 292 ? -30.808 -42.034 -0.359 1.00 61.38 292 GLY A N 1
ATOM 2386 C CA . GLY A 1 292 ? -31.725 -41.196 0.423 1.00 61.38 292 GLY A CA 1
ATOM 2387 C C . GLY A 1 292 ? -33.213 -41.431 0.112 1.00 61.38 292 GLY A C 1
ATOM 2388 O O . GLY A 1 292 ? -34.056 -41.240 0.987 1.00 61.38 292 GLY A O 1
ATOM 2389 N N . ARG A 1 293 ? -33.551 -41.901 -1.101 1.00 58.47 293 ARG A N 1
ATOM 2390 C CA . ARG A 1 293 ? -34.924 -42.288 -1.485 1.00 58.47 293 ARG A CA 1
ATOM 2391 C C . ARG A 1 293 ? -35.352 -43.655 -0.933 1.00 58.47 293 ARG A C 1
ATOM 2393 O O . ARG A 1 293 ? -36.527 -43.816 -0.625 1.00 58.47 293 ARG A O 1
ATOM 2400 N N . GLY A 1 294 ? -34.431 -44.613 -0.793 1.00 55.34 294 GLY A N 1
ATOM 2401 C CA . GLY A 1 294 ? -34.744 -46.011 -0.448 1.00 55.34 294 GLY A CA 1
ATOM 2402 C C . GLY A 1 294 ? -34.924 -46.338 1.045 1.00 55.34 294 GLY A C 1
ATOM 2403 O O . GLY A 1 294 ? -35.380 -47.425 1.375 1.00 55.34 294 GLY A O 1
ATOM 2404 N N . ARG A 1 295 ? -34.603 -45.432 1.980 1.00 52.41 295 ARG A N 1
ATOM 2405 C CA . ARG A 1 295 ? -34.581 -45.731 3.435 1.00 52.41 295 ARG A CA 1
ATOM 2406 C C . ARG A 1 295 ? -35.925 -45.596 4.185 1.00 52.41 295 ARG A C 1
ATOM 2408 O O . ARG A 1 295 ? -35.924 -45.473 5.405 1.00 52.41 295 ARG A O 1
ATOM 2415 N N . ARG A 1 296 ? -37.072 -45.648 3.495 1.00 46.59 296 ARG A N 1
ATOM 2416 C CA . ARG A 1 296 ? -38.427 -45.707 4.105 1.00 46.59 296 ARG A CA 1
ATOM 2417 C C . ARG A 1 296 ? -39.200 -46.989 3.741 1.00 46.59 296 ARG A C 1
ATOM 2419 O O . ARG A 1 296 ? -40.408 -46.940 3.559 1.00 46.59 296 ARG A O 1
ATOM 2426 N N . GLY A 1 297 ? -38.502 -48.118 3.612 1.00 43.16 297 GLY A N 1
ATOM 2427 C CA . GLY A 1 297 ? -39.127 -49.438 3.431 1.00 43.16 297 GLY A CA 1
ATOM 2428 C C . GLY A 1 297 ? -38.990 -50.390 4.622 1.00 43.16 297 GLY A C 1
ATOM 2429 O O . GLY A 1 297 ? -39.818 -51.271 4.780 1.00 43.16 297 GLY A O 1
ATOM 2430 N N . GLU A 1 298 ? -37.990 -50.215 5.488 1.00 41.91 298 GLU A N 1
ATOM 2431 C CA . GLU A 1 298 ? -37.663 -51.217 6.512 1.00 41.91 298 GLU A CA 1
ATOM 2432 C C . GLU A 1 298 ? -37.300 -50.536 7.832 1.00 41.91 298 GLU A C 1
ATOM 2434 O O . GLU A 1 298 ? -36.142 -50.214 8.105 1.00 41.91 298 GLU A O 1
ATOM 2439 N N . ARG A 1 299 ? -38.332 -50.229 8.617 1.00 41.00 299 ARG A N 1
ATOM 2440 C CA . ARG A 1 299 ? -38.308 -50.160 10.086 1.00 41.00 299 ARG A CA 1
ATOM 2441 C C . ARG A 1 299 ? -39.744 -49.924 10.546 1.00 41.00 299 ARG A C 1
ATOM 2443 O O . ARG A 1 299 ? -40.188 -48.790 10.701 1.00 41.00 299 ARG A O 1
ATOM 2450 N N . GLY A 1 300 ? -40.471 -51.028 10.641 1.00 43.09 300 GLY A N 1
ATOM 2451 C CA . GLY A 1 300 ? -41.889 -51.094 10.967 1.00 43.09 300 GLY A CA 1
ATOM 2452 C C . GLY A 1 300 ? -42.355 -52.546 10.990 1.00 43.09 300 GLY A C 1
ATOM 2453 O O . GLY A 1 300 ? -43.177 -52.925 10.166 1.00 43.09 300 GLY A O 1
ATOM 2454 N N . ALA A 1 301 ? -41.752 -53.338 11.876 1.00 33.22 301 ALA A N 1
ATOM 2455 C CA . ALA A 1 301 ? -42.286 -54.549 12.496 1.00 33.22 301 ALA A CA 1
ATOM 2456 C C . ALA A 1 301 ? -41.462 -54.789 13.768 1.00 33.22 301 ALA A C 1
ATOM 2458 O O . ALA A 1 301 ? -40.217 -54.672 13.666 1.00 33.22 301 ALA A O 1
#

Foldseek 3Di:
DVVVLVVLVVLLVVLLQLLLVQCLVVVFDLVVLLVVQVVPPPLWHALVSVVVSSCVRSVVQGDRDPSSSVSQQVVQADPVNTGNVVVSSCSSNVDDPPCVVPVPDDDPPPPPSPLPDWADDPPVLVCCCVPPLLVVLLVVCVVVLAQLVVLCCVQCPVPPQKHFLVSVLVSGPPVCVVVDDPVSSVSQCRGQFDADPVRDRGMGRSVSVSCSSCPPPQSNQDVPSDHPVRVVVVVVVVVVPPPDVVVVVVVVVVVVCCVVVVPDLVVLCCVQPVVVPVDHDPVSVVVSVVVSVPPPPDDDD

Sequence (301 aa):
GRHTMEDVEELTDSACSKIRKYVQQKRVRLDPFFEAYDRLRHRAITRPQFLRALSAAVKNQVYISPQEEEAIFASFSRPDQMVNYRNFCDHCMQVQRDLEKQPLIQLAEDEAPSRIRHNELTDKDEIYFHNTLLPKLQHIAREQGLVVKNNFLDFDFNRNGRVTKGQFLRGLPDKFQVACSKSDVEILVQKYGVKDMFGTTVDVDYHSLHLDISGSDPALSLPDGLTQSTIEQRQSHMDAIPRIPVLSQLERRVRQICRDKKLHLLPFFQDFDKMRTGFCTSKIFTVSVNKGRGRRGERGA

pLDDT: mean 74.07, std 16.21, range [33.22, 93.06]

InterPro domains:
  IPR011992 EF-hand domain pair [SSF47473] (32-194)
  IPR052603 EF-hand calcium-binding domain-containing protein 6 [PTHR20875] (3-285)